Protein AF-A0A3L9DZH2-F1 (afdb_monomer)

Mean predicted aligned error: 5.94 Å

pLDDT: mean 89.89, std 9.55, range [47.84, 98.38]

Foldseek 3Di:
DLQQADFDQFDFQAFPLQPDPPSLVLLLLLLVLLQVQCVVVVPDQQLVCLVSSVVSSVVVVPDPPPDPCSSVSSCRSLVNCVQLVQADPRSDGDPLVVVSNVVVPDPDFDADPVRFTPQLVSLVVSLQVGKDARDPPAIDSLVCLVVVLCVLQVHDDLVLCLQQSRSRGHPVCSVVSSVLVVVLVVDPDNVVSSLVSLLCSQCVDPSNVVLLCCCQVVVPADLVCVLSLLNDPVDSPLCPLLSLVLVQLLCLLVVNDDDAPVNNVVSLVSHPPLLSVLSCCVQQNDDPDPVSSRVSNVVVSVVSNPDDSSRNRVVSSSSSNSSVSVSVSVVRSSRRVVSNCSSVD

Radius of gyration: 23.56 Å; Cα contacts (8 Å, |Δi|>4): 382; chains: 1; bounding box: 56×46×61 Å

Organism: NCBI:txid2282420

Structure (mmCIF, N/CA/C/O ba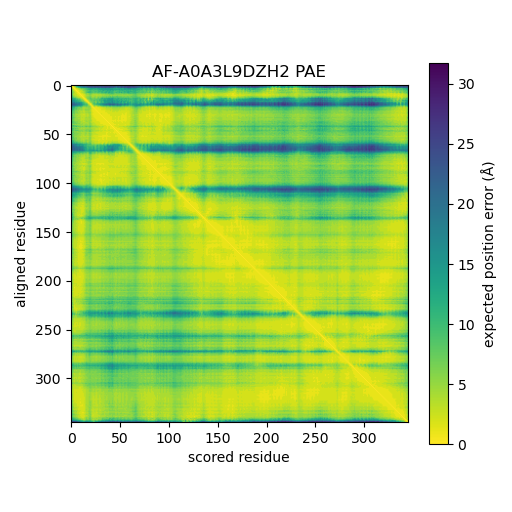ckbone):
data_AF-A0A3L9DZH2-F1
#
_entry.id   AF-A0A3L9DZH2-F1
#
loop_
_atom_site.group_PDB
_atom_site.id
_atom_site.type_symbol
_atom_site.label_atom_id
_atom_site.label_alt_id
_atom_site.label_comp_id
_atom_site.label_asym_id
_atom_site.label_entity_id
_atom_site.label_seq_id
_atom_site.pdbx_PDB_ins_code
_atom_site.Cartn_x
_atom_site.Cartn_y
_atom_site.Cartn_z
_atom_site.occupancy
_atom_site.B_iso_or_equiv
_atom_site.auth_seq_id
_atom_site.auth_comp_id
_atom_site.auth_asym_id
_atom_site.auth_atom_id
_atom_site.pdbx_PDB_model_num
ATOM 1 N N . MET A 1 1 ? -1.460 23.157 15.312 1.00 47.84 1 MET A N 1
ATOM 2 C CA . MET A 1 1 ? -1.222 22.302 14.137 1.00 47.84 1 MET A CA 1
ATOM 3 C C . MET A 1 1 ? -0.255 21.201 14.506 1.00 47.84 1 MET A C 1
ATOM 5 O O . MET A 1 1 ? 0.951 21.351 14.345 1.00 47.84 1 MET A O 1
ATOM 9 N N . SER A 1 2 ? -0.790 20.096 15.010 1.00 54.00 2 SER A N 1
ATOM 10 C CA . SER A 1 2 ? -0.044 18.844 15.089 1.00 54.00 2 SER A CA 1
ATOM 11 C C . SER A 1 2 ? 0.112 18.315 13.660 1.00 54.00 2 SER A C 1
ATOM 13 O O . SER A 1 2 ? -0.851 17.828 13.069 1.00 54.00 2 SER A O 1
ATOM 15 N N . ASN A 1 3 ? 1.277 18.530 13.043 1.00 66.81 3 ASN A N 1
ATOM 16 C CA . ASN A 1 3 ? 1.559 18.042 11.694 1.00 66.81 3 ASN A CA 1
ATOM 17 C C . ASN A 1 3 ? 2.375 16.752 11.795 1.00 66.81 3 ASN A C 1
ATOM 19 O O . ASN A 1 3 ? 3.589 16.786 11.989 1.00 66.81 3 ASN A O 1
ATOM 23 N N . TYR A 1 4 ? 1.694 15.613 11.707 1.00 81.50 4 TYR A N 1
ATOM 24 C CA . TYR A 1 4 ? 2.332 14.303 11.739 1.00 81.50 4 TYR A CA 1
ATOM 25 C C . TYR A 1 4 ? 2.827 13.952 10.335 1.00 81.50 4 TYR A C 1
ATOM 27 O O . TYR A 1 4 ? 2.037 13.689 9.425 1.00 81.50 4 TYR A O 1
ATOM 35 N N . ASN A 1 5 ? 4.146 13.940 10.149 1.00 82.75 5 ASN A N 1
ATOM 36 C CA . ASN A 1 5 ? 4.737 13.602 8.859 1.00 82.75 5 ASN A CA 1
ATOM 37 C C . ASN A 1 5 ? 4.568 12.108 8.556 1.00 82.75 5 ASN A C 1
ATOM 39 O O . ASN A 1 5 ? 4.801 11.245 9.410 1.00 82.75 5 ASN A O 1
ATOM 43 N N . TYR A 1 6 ? 4.184 11.797 7.317 1.00 83.88 6 TYR A N 1
ATOM 44 C CA . TYR A 1 6 ? 4.129 10.420 6.840 1.00 83.88 6 TYR A CA 1
ATOM 45 C C . TYR A 1 6 ? 5.537 9.820 6.788 1.00 83.88 6 TYR A C 1
ATOM 47 O O . TYR A 1 6 ? 6.454 10.414 6.223 1.00 83.88 6 TYR A O 1
ATOM 55 N N . ARG A 1 7 ? 5.687 8.619 7.350 1.00 84.56 7 ARG A N 1
ATOM 56 C CA . ARG A 1 7 ? 6.869 7.771 7.181 1.00 84.56 7 ARG A CA 1
ATOM 57 C C . ARG A 1 7 ? 6.444 6.548 6.378 1.00 84.56 7 ARG A C 1
ATOM 59 O O . ARG A 1 7 ? 5.435 5.926 6.709 1.00 84.56 7 ARG A O 1
ATOM 66 N N . SER A 1 8 ? 7.181 6.241 5.312 1.00 85.50 8 SER A N 1
ATOM 67 C CA . SER A 1 8 ? 6.908 5.040 4.523 1.00 85.50 8 SER A CA 1
ATOM 68 C C . SER A 1 8 ? 7.183 3.798 5.365 1.00 85.50 8 SER A C 1
ATOM 70 O O . SER A 1 8 ? 8.137 3.772 6.138 1.00 85.50 8 SER A O 1
ATOM 72 N N . PHE A 1 9 ? 6.344 2.782 5.215 1.00 90.38 9 PHE A N 1
ATOM 73 C CA . PHE A 1 9 ? 6.477 1.496 5.907 1.00 90.38 9 PHE A CA 1
ATOM 74 C C . PHE A 1 9 ? 6.087 0.308 5.017 1.00 90.38 9 PHE A C 1
ATOM 76 O O . PHE A 1 9 ? 5.962 -0.817 5.483 1.00 90.38 9 PHE A O 1
ATOM 83 N N . ILE A 1 10 ? 5.844 0.580 3.734 1.00 93.25 10 ILE A N 1
ATOM 84 C CA . ILE A 1 10 ? 5.448 -0.399 2.728 1.00 93.25 10 ILE A CA 1
ATOM 85 C C . ILE A 1 10 ? 6.282 -0.111 1.489 1.00 93.25 10 ILE A C 1
ATOM 87 O O . ILE A 1 10 ? 6.412 1.051 1.088 1.00 93.25 10 ILE A O 1
ATOM 91 N N . TRP A 1 11 ? 6.831 -1.145 0.866 1.00 93.62 11 TRP A N 1
ATOM 92 C CA . TRP A 1 11 ? 7.448 -1.021 -0.451 1.00 93.62 11 TRP A CA 1
ATOM 93 C C . TRP A 1 11 ? 6.460 -1.426 -1.554 1.00 93.62 11 TRP A C 1
ATOM 95 O O . TRP A 1 11 ? 5.567 -2.249 -1.362 1.00 93.62 11 TRP A O 1
ATOM 105 N N . SER A 1 12 ? 6.627 -0.839 -2.739 1.00 90.81 12 SER A N 1
ATOM 106 C CA . SER A 1 12 ? 5.872 -1.199 -3.942 1.00 90.81 12 SER A CA 1
ATOM 107 C C . SER A 1 12 ? 6.768 -1.077 -5.161 1.00 90.81 12 SER A C 1
ATOM 109 O O . SER A 1 12 ? 7.465 -0.080 -5.339 1.00 90.81 12 SER A O 1
ATOM 111 N N . LEU A 1 13 ? 6.713 -2.085 -6.016 1.00 86.19 13 LEU A N 1
ATOM 112 C CA . LEU A 1 13 ? 7.304 -2.132 -7.340 1.00 86.19 13 LEU A CA 1
ATOM 113 C C . LEU A 1 13 ? 6.252 -1.658 -8.348 1.00 86.19 13 LEU A C 1
ATOM 115 O O . LEU A 1 13 ? 5.119 -2.128 -8.314 1.00 86.19 13 LEU A O 1
ATOM 119 N N . GLY A 1 14 ? 6.607 -0.747 -9.252 1.00 76.44 14 GLY A N 1
ATOM 120 C CA . GLY A 1 14 ? 5.696 -0.274 -10.292 1.00 76.44 14 GLY A CA 1
ATOM 121 C C . GLY A 1 14 ? 4.871 0.955 -9.929 1.00 76.44 14 GLY A C 1
ATOM 122 O O . GLY A 1 14 ? 4.964 1.519 -8.837 1.00 76.44 14 GLY A O 1
ATOM 123 N N . THR A 1 15 ? 4.068 1.398 -10.898 1.00 70.50 15 THR A N 1
ATOM 124 C CA . THR A 1 15 ? 3.214 2.586 -10.783 1.00 70.50 15 THR A CA 1
ATOM 125 C C . THR A 1 15 ? 1.812 2.329 -11.325 1.00 70.50 15 THR A C 1
ATOM 127 O O . THR A 1 15 ? 1.589 1.489 -12.198 1.00 70.50 15 THR A O 1
ATOM 130 N N . THR A 1 16 ? 0.836 3.081 -10.811 1.00 62.97 16 THR A N 1
ATOM 131 C CA . THR A 1 16 ? -0.580 2.927 -11.176 1.00 62.97 16 THR A CA 1
ATOM 132 C C . THR A 1 16 ? -0.890 3.358 -12.612 1.00 62.97 16 THR A C 1
ATOM 134 O O . THR A 1 16 ? -1.830 2.847 -13.216 1.00 62.97 16 THR A O 1
ATOM 137 N N . THR A 1 17 ? -0.069 4.241 -13.180 1.00 59.28 17 THR A N 1
ATOM 138 C CA . THR A 1 17 ? -0.161 4.720 -14.567 1.00 59.28 17 THR A CA 1
ATOM 139 C C . THR A 1 17 ? 0.130 3.617 -15.596 1.00 59.28 17 THR A C 1
ATOM 141 O O . THR A 1 17 ? -0.372 3.653 -16.716 1.00 59.28 17 THR A O 1
ATOM 144 N N . PHE A 1 18 ? 0.878 2.580 -15.211 1.00 60.91 18 PHE A N 1
ATOM 145 C CA . PHE A 1 18 ? 1.249 1.461 -16.083 1.00 60.91 18 PHE A CA 1
ATOM 146 C C . PHE A 1 18 ? 0.445 0.180 -15.801 1.00 60.91 18 PHE A C 1
ATOM 148 O O . PHE A 1 18 ? 0.891 -0.934 -16.075 1.00 60.91 18 PHE A O 1
ATOM 155 N N . ARG A 1 19 ? -0.776 0.321 -15.268 1.00 56.03 19 ARG A N 1
ATOM 156 C CA . ARG A 1 19 ? -1.668 -0.798 -14.931 1.00 56.03 19 ARG A CA 1
ATOM 157 C C . ARG A 1 19 ? -2.354 -1.404 -16.171 1.00 56.03 19 ARG A C 1
ATOM 159 O O . ARG A 1 19 ? -3.550 -1.211 -16.339 1.00 56.03 19 ARG A O 1
ATOM 166 N N . GLN A 1 20 ? -1.675 -2.188 -17.015 1.00 53.38 20 GLN A N 1
ATOM 167 C CA . GLN A 1 20 ? -2.355 -3.036 -18.025 1.00 53.38 20 GLN A CA 1
ATOM 168 C C . GLN A 1 20 ? -1.635 -4.377 -18.257 1.00 53.38 20 GLN A C 1
ATOM 170 O O . GLN A 1 20 ? -0.473 -4.526 -17.882 1.00 53.38 20 GLN A O 1
ATOM 175 N N . SER A 1 21 ? -2.332 -5.335 -18.882 1.00 55.41 21 SER A N 1
ATOM 176 C CA . SER A 1 21 ? -1.724 -6.503 -19.535 1.00 55.41 21 SER A CA 1
ATOM 177 C C . SER A 1 21 ? -0.642 -6.039 -20.522 1.00 55.41 21 SER A C 1
ATOM 179 O O . SER A 1 21 ? -0.797 -4.968 -21.097 1.00 55.41 21 SER A O 1
ATOM 181 N N . THR A 1 22 ? 0.428 -6.825 -20.701 1.00 70.75 22 THR A N 1
ATOM 182 C CA . THR A 1 22 ? 1.625 -6.532 -21.534 1.00 70.75 22 THR A CA 1
ATOM 183 C C . THR A 1 22 ? 2.652 -5.550 -20.942 1.00 70.75 22 THR A C 1
ATOM 185 O O . THR A 1 22 ? 3.204 -4.710 -21.651 1.00 70.75 22 THR A O 1
ATOM 188 N N . LEU A 1 23 ? 2.953 -5.659 -19.643 1.00 79.88 23 LEU A N 1
ATOM 189 C CA . LEU A 1 23 ? 3.964 -4.821 -18.984 1.00 79.88 23 LEU A CA 1
ATOM 190 C C . LEU A 1 23 ? 5.355 -4.834 -19.677 1.00 79.88 23 LEU A C 1
ATOM 192 O O . LEU A 1 23 ? 5.866 -3.741 -19.922 1.00 79.88 23 LEU A O 1
ATOM 196 N N . PRO A 1 24 ? 5.938 -5.985 -20.079 1.00 81.00 24 PRO A N 1
ATOM 197 C CA . PRO A 1 24 ? 7.230 -6.007 -20.780 1.00 81.00 24 PRO A CA 1
ATOM 198 C C . PRO A 1 24 ? 7.249 -5.167 -22.066 1.00 81.00 24 PRO A C 1
ATOM 200 O O . PRO A 1 24 ? 8.115 -4.311 -22.229 1.00 81.00 24 PRO A O 1
ATOM 203 N N . LEU A 1 25 ? 6.231 -5.325 -22.923 1.00 83.06 25 LEU A N 1
ATOM 204 C CA . LEU A 1 25 ? 6.070 -4.541 -24.155 1.00 83.06 25 LEU A CA 1
ATOM 205 C C . LEU A 1 25 ? 6.054 -3.037 -23.866 1.00 83.06 25 LEU A C 1
ATOM 207 O O . LEU A 1 25 ? 6.653 -2.234 -24.574 1.00 83.06 25 LEU A O 1
ATOM 211 N N . LYS A 1 26 ? 5.377 -2.629 -22.796 1.00 83.06 26 LYS A N 1
ATOM 212 C CA . LYS A 1 26 ? 5.292 -1.214 -22.458 1.00 83.06 26 LYS A CA 1
ATOM 213 C C . LYS A 1 26 ? 6.595 -0.658 -21.891 1.00 83.06 26 LYS A C 1
ATOM 215 O O . LYS A 1 26 ? 6.891 0.510 -22.125 1.00 83.06 26 LYS A O 1
ATOM 220 N N . LEU A 1 27 ? 7.361 -1.454 -21.142 1.00 87.81 27 LEU A N 1
ATOM 221 C CA . LEU A 1 27 ? 8.693 -1.049 -20.684 1.00 87.81 27 LEU A CA 1
ATOM 222 C C . LEU A 1 27 ? 9.621 -0.839 -21.880 1.00 87.81 27 LEU A C 1
ATOM 224 O O . LEU A 1 27 ? 10.332 0.160 -21.924 1.00 87.81 27 LEU A O 1
ATOM 228 N N . GLU A 1 28 ? 9.545 -1.720 -22.876 1.00 89.31 28 GLU A N 1
ATOM 229 C CA . GLU A 1 28 ? 10.277 -1.571 -24.131 1.00 89.31 28 GLU A CA 1
ATOM 230 C C . GLU A 1 28 ? 9.894 -0.283 -24.872 1.00 89.31 28 GLU A C 1
ATOM 232 O O . GLU A 1 28 ? 10.767 0.518 -25.203 1.00 89.31 28 GLU A O 1
ATOM 237 N N . ILE A 1 29 ? 8.597 -0.044 -25.089 1.00 89.62 29 ILE A N 1
ATOM 238 C CA . ILE A 1 29 ? 8.103 1.185 -25.730 1.00 89.62 29 ILE A CA 1
ATOM 239 C C . ILE A 1 29 ? 8.533 2.420 -24.931 1.00 89.62 29 ILE A C 1
ATOM 241 O O . ILE A 1 29 ? 8.958 3.417 -25.509 1.00 89.62 29 ILE A O 1
ATOM 245 N N . GLY A 1 30 ? 8.492 2.341 -23.599 1.00 91.62 30 GLY A N 1
ATOM 246 C CA . GLY A 1 30 ? 9.005 3.374 -22.705 1.00 91.62 30 GLY A CA 1
ATOM 247 C C . GLY A 1 30 ? 10.489 3.666 -22.926 1.00 91.62 30 GLY A C 1
ATOM 248 O O . GLY A 1 30 ? 10.872 4.831 -23.028 1.00 91.62 30 GLY A O 1
ATOM 249 N N . CYS A 1 31 ? 11.317 2.627 -23.054 1.00 94.38 31 CYS A N 1
ATOM 250 C CA . CYS A 1 31 ? 12.735 2.771 -23.371 1.00 94.38 31 CYS A CA 1
ATOM 251 C C . CYS A 1 31 ? 12.955 3.378 -24.764 1.00 94.38 31 CYS A C 1
ATOM 253 O O . CYS A 1 31 ? 13.769 4.290 -24.894 1.00 94.38 31 CYS A O 1
ATOM 255 N N . ARG A 1 32 ? 12.210 2.934 -25.785 1.00 94.50 32 ARG A N 1
ATOM 256 C CA . ARG A 1 32 ? 12.285 3.487 -27.151 1.00 94.50 32 ARG A CA 1
ATOM 257 C C . ARG A 1 32 ? 11.903 4.968 -27.182 1.00 94.50 32 ARG A C 1
ATOM 259 O O . ARG A 1 32 ? 12.654 5.778 -27.713 1.00 94.50 32 ARG A O 1
ATOM 266 N N . ALA A 1 33 ? 10.796 5.341 -26.543 1.00 94.25 33 ALA A N 1
ATOM 267 C CA . ALA A 1 33 ? 10.373 6.736 -26.442 1.00 94.25 33 ALA A CA 1
ATOM 268 C C . ALA A 1 33 ? 11.415 7.597 -25.706 1.00 94.25 33 ALA A C 1
ATOM 270 O O . ALA A 1 33 ? 11.747 8.687 -26.168 1.00 94.25 33 ALA A O 1
ATOM 271 N N . LEU A 1 34 ? 11.989 7.103 -24.599 1.00 95.31 34 LEU A N 1
ATOM 272 C CA . LEU A 1 34 ? 13.085 7.794 -23.907 1.00 95.31 34 LEU A CA 1
ATOM 273 C C . LEU A 1 34 ? 14.301 8.004 -24.814 1.00 95.31 34 LEU A C 1
ATOM 275 O O . LEU A 1 34 ? 14.858 9.102 -24.840 1.00 95.31 34 LEU A O 1
ATOM 279 N N . GLN A 1 35 ? 14.699 6.971 -25.559 1.00 96.25 35 GLN A N 1
ATOM 280 C CA . GLN A 1 35 ? 15.818 7.041 -26.493 1.00 96.25 35 GLN A CA 1
ATOM 281 C C . GLN A 1 35 ? 15.580 8.107 -27.567 1.00 96.25 35 GLN A C 1
ATOM 283 O O . GLN A 1 35 ? 16.438 8.969 -27.751 1.00 96.25 35 GLN A O 1
ATOM 288 N N . ASN A 1 36 ? 14.409 8.100 -28.213 1.00 95.88 36 ASN A N 1
ATOM 289 C CA . ASN A 1 36 ? 14.044 9.070 -29.250 1.00 95.88 36 ASN A CA 1
ATOM 290 C C . ASN A 1 36 ? 14.090 10.509 -28.721 1.00 95.88 36 ASN A C 1
ATOM 292 O O . ASN A 1 36 ? 14.727 11.383 -29.315 1.00 95.88 36 ASN A O 1
ATOM 296 N N . VAL A 1 37 ? 13.467 10.755 -27.560 1.00 96.25 37 VAL A N 1
ATOM 297 C CA . VAL A 1 37 ? 13.470 12.082 -26.930 1.00 96.25 37 VAL A CA 1
ATOM 298 C C . VAL A 1 37 ? 14.893 12.528 -26.610 1.00 96.25 37 VAL A C 1
ATOM 300 O O . VAL A 1 37 ? 15.245 13.672 -26.888 1.00 96.25 37 VAL A O 1
ATOM 303 N N . ARG A 1 38 ? 15.734 11.647 -26.054 1.00 95.88 38 ARG A N 1
ATOM 304 C CA . ARG A 1 38 ? 17.118 11.993 -25.697 1.00 95.88 38 ARG A CA 1
ATOM 305 C C . ARG A 1 38 ? 18.031 12.177 -26.904 1.00 95.88 38 ARG A C 1
ATOM 307 O O . ARG A 1 38 ? 18.931 13.004 -26.830 1.00 95.88 38 ARG A O 1
ATOM 314 N N . GLN A 1 39 ? 17.783 11.498 -28.019 1.00 96.12 39 GLN A N 1
ATOM 315 C CA . GLN A 1 39 ? 18.490 11.768 -29.274 1.00 96.12 39 GLN A CA 1
ATOM 316 C C . GLN A 1 39 ? 18.145 13.155 -29.832 1.00 96.12 39 GLN A C 1
ATOM 318 O O . GLN A 1 39 ? 19.031 13.862 -30.307 1.00 96.12 39 GLN A O 1
ATOM 323 N N . LYS A 1 40 ? 16.876 13.570 -29.734 1.00 97.00 40 LYS A N 1
ATOM 324 C CA . LYS A 1 40 ? 16.410 14.887 -30.194 1.00 97.00 40 LYS A CA 1
ATOM 325 C C . LYS A 1 40 ? 16.798 16.027 -29.242 1.00 97.00 40 LYS A C 1
ATOM 327 O O . LYS A 1 40 ? 17.094 17.129 -29.695 1.00 97.00 40 LYS A O 1
ATOM 332 N N . TYR A 1 41 ? 16.818 15.756 -27.937 1.00 96.50 41 TYR A N 1
ATOM 333 C CA . TYR A 1 41 ? 17.082 16.721 -26.865 1.00 96.50 41 TYR A CA 1
ATOM 334 C C . TYR A 1 41 ? 18.164 16.201 -25.894 1.00 96.50 41 TYR A C 1
ATOM 336 O O . TYR A 1 41 ? 17.873 15.846 -24.741 1.00 96.50 41 TYR A O 1
ATOM 344 N N . PRO A 1 42 ? 19.434 16.139 -26.334 1.00 94.69 42 PRO A N 1
ATOM 345 C CA . PRO A 1 42 ? 20.498 15.453 -25.601 1.00 94.69 42 PRO A CA 1
ATOM 346 C C . PRO A 1 42 ? 20.917 16.143 -24.305 1.00 94.69 42 PRO A C 1
ATOM 348 O O . PRO A 1 42 ? 21.394 15.459 -23.408 1.00 94.69 42 PRO A O 1
ATOM 351 N N . THR A 1 43 ? 20.742 17.460 -24.172 1.00 94.88 43 THR A N 1
ATOM 352 C CA . THR A 1 43 ? 21.224 18.248 -23.017 1.00 94.88 43 THR A CA 1
ATOM 353 C C . THR A 1 43 ? 20.111 18.912 -22.209 1.00 94.88 43 THR A C 1
ATOM 355 O O . THR A 1 43 ? 20.382 19.528 -21.181 1.00 94.88 43 THR A O 1
ATOM 358 N N . GLU A 1 44 ? 18.862 18.815 -22.666 1.00 95.38 44 GLU A N 1
ATOM 359 C CA . GLU A 1 44 ? 17.720 19.452 -22.007 1.00 95.38 44 GLU A CA 1
ATOM 360 C C . GLU A 1 44 ? 17.384 18.773 -20.674 1.00 95.38 44 GLU A C 1
ATOM 362 O O . GLU A 1 44 ? 17.551 17.560 -20.500 1.00 95.38 44 GLU A O 1
ATOM 367 N N . LYS A 1 45 ? 16.881 19.554 -19.716 1.00 94.44 45 LYS A N 1
ATOM 368 C CA . LYS A 1 45 ? 16.459 19.018 -18.415 1.00 94.44 45 LYS A CA 1
ATOM 369 C C . LYS A 1 45 ? 15.222 18.144 -18.592 1.00 94.44 45 LYS A C 1
ATOM 371 O O . LYS A 1 45 ? 14.267 18.552 -19.239 1.00 94.44 45 LYS A O 1
ATOM 376 N N . TRP A 1 46 ? 15.188 16.965 -17.968 1.00 93.25 46 TRP A N 1
ATOM 377 C CA . TRP A 1 46 ? 14.097 16.009 -18.206 1.00 93.25 46 TRP A CA 1
ATOM 378 C C . TRP A 1 46 ? 12.695 16.581 -17.928 1.00 93.25 46 TRP A C 1
ATOM 380 O O . TRP A 1 46 ? 11.736 16.285 -18.639 1.00 93.25 46 TRP A O 1
ATOM 390 N N . ASN A 1 47 ? 12.573 17.445 -16.919 1.00 90.69 47 ASN A N 1
ATOM 391 C CA . ASN A 1 47 ? 11.298 18.040 -16.530 1.00 90.69 47 ASN A CA 1
ATOM 392 C C . ASN A 1 47 ? 10.679 18.982 -17.576 1.00 90.69 47 ASN A C 1
ATOM 394 O O . ASN A 1 47 ? 9.503 19.310 -17.441 1.00 90.69 47 ASN A O 1
ATOM 398 N N . THR A 1 48 ? 11.427 19.405 -18.599 1.00 93.00 48 THR A N 1
ATOM 399 C CA . THR A 1 48 ? 10.899 20.186 -19.728 1.00 93.00 48 THR A CA 1
ATOM 400 C C . THR A 1 48 ? 10.429 19.300 -20.886 1.00 93.00 48 THR A C 1
ATOM 402 O O . THR A 1 48 ? 9.748 19.786 -21.785 1.00 93.00 48 THR A O 1
ATOM 405 N N . LEU A 1 49 ? 10.742 17.998 -20.856 1.00 93.81 49 LEU A N 1
ATOM 406 C CA . LEU A 1 49 ? 10.533 17.060 -21.965 1.00 93.81 49 LEU A CA 1
ATOM 407 C C . LEU A 1 49 ? 9.334 16.118 -21.772 1.00 93.81 49 LEU A C 1
ATOM 409 O O . LEU A 1 49 ? 9.105 15.241 -22.603 1.00 93.81 49 LEU A O 1
ATOM 413 N N . TYR A 1 50 ? 8.544 16.281 -20.705 1.00 91.06 50 TYR A N 1
ATOM 414 C CA . TYR A 1 50 ? 7.399 15.405 -20.416 1.00 91.06 50 TYR A CA 1
ATOM 415 C C . TYR A 1 50 ? 6.388 15.328 -21.565 1.00 91.06 50 TYR A C 1
ATOM 417 O O . TYR A 1 50 ? 5.894 14.246 -21.882 1.00 91.06 50 TYR A O 1
ATOM 425 N N . SER A 1 51 ? 6.098 16.461 -22.204 1.00 89.44 51 SER A N 1
ATOM 426 C CA . SER A 1 51 ? 5.167 16.530 -23.330 1.00 89.44 51 SER A CA 1
ATOM 427 C C . SER A 1 51 ? 5.714 15.820 -24.570 1.00 89.44 51 SER A C 1
ATOM 429 O O . SER A 1 51 ? 4.981 15.070 -25.208 1.00 89.44 51 SER A O 1
ATOM 431 N N . GLU A 1 52 ? 6.998 15.999 -24.884 1.00 92.12 52 GLU A N 1
ATOM 432 C CA . GLU A 1 52 ? 7.664 15.321 -26.003 1.00 92.12 52 GLU A CA 1
ATOM 433 C C . GLU A 1 52 ? 7.725 13.806 -25.777 1.00 92.12 52 GLU A C 1
ATOM 435 O O . GLU A 1 52 ? 7.417 13.038 -26.681 1.00 92.12 52 GLU A O 1
ATOM 440 N N . PHE A 1 53 ? 8.000 13.366 -24.549 1.00 92.19 53 PHE A N 1
ATOM 441 C CA . PHE A 1 53 ? 7.952 11.952 -24.184 1.00 92.19 53 PHE A CA 1
ATOM 442 C C . PHE A 1 53 ? 6.576 11.322 -24.385 1.00 92.19 53 PHE A C 1
ATOM 444 O O . PHE A 1 53 ? 6.476 10.230 -24.938 1.00 92.19 53 PHE A O 1
ATOM 451 N N . LEU A 1 54 ? 5.507 12.002 -23.969 1.00 88.69 54 LEU A N 1
ATOM 452 C CA . LEU A 1 54 ? 4.154 11.491 -24.184 1.00 88.69 54 LEU A CA 1
ATOM 453 C C . LEU A 1 54 ? 3.757 11.486 -25.660 1.00 88.69 54 LEU A C 1
ATOM 455 O O . LEU A 1 54 ? 3.060 10.568 -26.083 1.00 88.69 54 LEU A O 1
ATOM 459 N N . LYS A 1 55 ? 4.204 12.469 -26.452 1.00 89.38 55 LYS A N 1
ATOM 460 C CA . LYS A 1 55 ? 4.001 12.457 -27.910 1.00 89.38 55 LYS A CA 1
ATOM 461 C C . LYS A 1 55 ? 4.677 11.247 -28.549 1.00 89.38 55 LYS A C 1
ATOM 463 O O . LYS A 1 55 ? 4.031 10.547 -29.321 1.00 89.38 55 LYS A O 1
ATOM 468 N N . GLU A 1 56 ? 5.930 10.977 -28.187 1.00 91.50 56 GLU A N 1
ATOM 469 C CA . GLU A 1 56 ? 6.650 9.789 -28.654 1.00 91.50 56 GLU A CA 1
ATOM 470 C C . GLU A 1 56 ? 5.932 8.506 -28.225 1.00 91.50 56 GLU A C 1
ATOM 472 O O . GLU A 1 56 ? 5.675 7.652 -29.064 1.00 91.50 56 GLU A O 1
ATOM 477 N N . LEU A 1 57 ? 5.513 8.384 -26.960 1.00 88.00 57 LEU A N 1
ATOM 478 C CA . LEU A 1 57 ? 4.742 7.223 -26.495 1.00 88.00 57 LEU A CA 1
ATOM 479 C C . LEU A 1 57 ? 3.440 7.012 -27.278 1.00 88.00 57 LEU A C 1
ATOM 481 O O . LEU A 1 57 ? 3.130 5.881 -27.648 1.00 88.00 57 LEU A O 1
ATOM 485 N N . ASN A 1 58 ? 2.692 8.087 -27.531 1.00 86.12 58 ASN A N 1
ATOM 486 C CA . ASN A 1 58 ? 1.437 8.029 -28.277 1.00 86.12 58 ASN A CA 1
ATOM 487 C C . ASN A 1 58 ? 1.657 7.656 -29.751 1.00 86.12 58 ASN A C 1
ATOM 489 O O . ASN A 1 58 ? 0.760 7.084 -30.354 1.00 86.12 58 ASN A O 1
ATOM 493 N N . SER A 1 59 ? 2.840 7.920 -30.320 1.00 87.00 59 SER A N 1
ATOM 494 C CA . SER A 1 59 ? 3.154 7.552 -31.710 1.00 87.00 59 SER A CA 1
ATOM 495 C C . SER A 1 59 ? 3.220 6.039 -31.953 1.00 87.00 59 SER A C 1
ATOM 497 O O . SER A 1 59 ? 3.127 5.598 -33.094 1.00 87.00 59 SER A O 1
ATOM 499 N N . PHE A 1 60 ? 3.367 5.235 -30.893 1.00 82.38 60 PHE A N 1
ATOM 500 C CA . PHE A 1 60 ? 3.413 3.777 -30.998 1.00 82.38 60 PHE A CA 1
ATOM 501 C C . PHE A 1 60 ? 2.023 3.119 -31.036 1.00 82.38 60 PHE A C 1
ATOM 503 O O . PHE A 1 60 ? 1.967 1.896 -31.107 1.00 82.38 60 PHE A O 1
ATOM 510 N N . ASP A 1 61 ? 0.919 3.874 -30.924 1.00 70.44 61 ASP A N 1
ATOM 511 C CA . ASP A 1 61 ? -0.489 3.409 -30.946 1.00 70.44 61 ASP A CA 1
ATOM 512 C C . ASP A 1 61 ? -0.870 2.292 -29.941 1.00 70.44 61 ASP A C 1
ATOM 514 O O . ASP A 1 61 ? -2.000 1.804 -29.911 1.00 70.44 61 ASP A O 1
ATOM 518 N N . ILE A 1 62 ? 0.051 1.888 -29.064 1.00 64.00 62 ILE A N 1
ATOM 519 C CA . ILE A 1 62 ? -0.140 0.827 -28.058 1.00 64.00 62 ILE A CA 1
ATOM 520 C C . ILE A 1 62 ? -0.550 1.421 -26.705 1.00 64.00 62 ILE A C 1
ATOM 522 O O . ILE A 1 62 ? -1.209 0.778 -25.886 1.00 64.00 62 ILE A O 1
ATOM 526 N N . ILE A 1 63 ? -0.164 2.672 -26.455 1.00 64.44 63 ILE A N 1
ATOM 527 C CA . ILE A 1 63 ? -0.452 3.399 -25.224 1.00 64.44 63 ILE A CA 1
ATOM 528 C C . ILE A 1 63 ? -1.322 4.595 -25.613 1.00 64.44 63 ILE A C 1
ATOM 530 O O . ILE A 1 63 ? -0.817 5.677 -25.871 1.00 64.44 63 ILE A O 1
ATOM 534 N N . ASN A 1 64 ? -2.644 4.401 -25.665 1.00 58.72 64 ASN A N 1
ATOM 535 C CA . ASN A 1 64 ? -3.589 5.499 -25.894 1.00 58.72 64 ASN A CA 1
ATOM 536 C C . ASN A 1 64 ? -3.676 6.384 -24.646 1.00 58.72 64 ASN A C 1
ATOM 538 O O . ASN A 1 64 ? -4.526 6.180 -23.773 1.00 58.72 64 ASN A O 1
ATOM 542 N N . TYR A 1 65 ? -2.772 7.357 -24.539 1.00 61.78 65 TYR A N 1
ATOM 543 C CA . TYR A 1 65 ? -2.723 8.263 -23.404 1.00 61.78 65 TYR A CA 1
ATOM 544 C C . TYR A 1 65 ? -3.603 9.501 -23.651 1.00 61.78 65 TYR A C 1
ATOM 546 O O . TYR A 1 65 ? -3.149 10.519 -24.164 1.00 61.78 65 TYR A O 1
ATOM 554 N N . ALA A 1 66 ? -4.879 9.419 -23.255 1.00 54.16 66 ALA A N 1
ATOM 555 C CA . ALA A 1 66 ? -5.854 10.524 -23.294 1.00 54.16 66 ALA A CA 1
ATOM 556 C C . ALA A 1 66 ? -5.970 11.281 -21.947 1.00 54.16 66 ALA A C 1
ATOM 558 O O . ALA A 1 66 ? -7.015 11.841 -21.615 1.00 54.16 66 ALA A O 1
ATOM 559 N N . GLY A 1 67 ? -4.923 11.221 -21.116 1.00 58.38 67 GLY A N 1
ATOM 560 C CA . GLY A 1 67 ? -4.942 11.727 -19.741 1.00 58.38 67 GLY A CA 1
ATOM 561 C C . GLY A 1 67 ? -5.022 13.254 -19.640 1.00 58.38 67 GLY A C 1
ATOM 562 O O . GLY A 1 67 ? -4.443 13.979 -20.442 1.00 58.38 67 GLY A O 1
ATOM 563 N N . SER A 1 68 ? -5.697 13.749 -18.599 1.00 60.62 68 SER A N 1
ATOM 564 C CA . SER A 1 68 ? -5.842 15.183 -18.306 1.00 60.62 68 SER A CA 1
ATOM 565 C C . SER A 1 68 ? -4.633 15.814 -17.595 1.00 60.62 68 SER A C 1
ATOM 567 O O . SER A 1 68 ? -4.616 17.027 -17.400 1.00 60.62 68 SER A O 1
ATOM 569 N N . LEU A 1 69 ? -3.632 15.017 -17.188 1.00 75.31 69 LEU A N 1
ATOM 570 C CA . LEU A 1 69 ? -2.464 15.456 -16.406 1.00 75.31 69 LEU A CA 1
ATOM 571 C C . LEU A 1 69 ? -1.136 14.911 -16.980 1.00 75.31 69 LEU A C 1
ATOM 573 O O . LEU A 1 69 ? -0.449 14.135 -16.307 1.00 75.31 69 LEU A O 1
ATOM 577 N N . PRO A 1 70 ? -0.730 15.346 -18.187 1.00 76.38 70 PRO A N 1
ATOM 578 C CA . PRO A 1 70 ? 0.424 14.798 -18.907 1.00 76.38 70 PRO A CA 1
ATOM 579 C C . PRO A 1 70 ? 1.717 14.763 -18.072 1.00 76.38 70 PRO A C 1
ATOM 581 O O . PRO A 1 70 ? 2.378 13.731 -17.983 1.00 76.38 70 PRO A O 1
ATOM 584 N N . ASP A 1 71 ? 2.044 15.834 -17.347 1.00 82.56 71 ASP A N 1
ATOM 585 C CA . ASP A 1 71 ? 3.279 15.898 -16.548 1.00 82.56 71 ASP A CA 1
ATOM 586 C C . ASP A 1 71 ? 3.314 14.905 -15.381 1.00 82.56 71 ASP A C 1
ATOM 588 O O . ASP A 1 71 ? 4.376 14.457 -14.938 1.00 82.56 71 ASP A O 1
ATOM 592 N N . LYS A 1 72 ? 2.150 14.588 -14.807 1.00 83.06 72 LYS A N 1
ATOM 593 C CA . LYS A 1 72 ? 2.046 13.593 -13.735 1.00 83.06 72 LYS A CA 1
ATOM 594 C C . LYS A 1 72 ? 2.312 12.201 -14.296 1.00 83.06 72 LYS A C 1
ATOM 596 O O . LYS A 1 72 ? 3.023 11.413 -13.676 1.00 83.06 72 LYS A O 1
ATOM 601 N N . ASP A 1 73 ? 1.757 11.932 -15.463 1.00 82.75 73 ASP A N 1
ATOM 602 C CA . ASP A 1 73 ? 1.789 10.623 -16.085 1.00 82.75 73 ASP A CA 1
ATOM 603 C C . ASP A 1 73 ? 3.156 10.310 -16.696 1.00 82.75 73 ASP A C 1
ATOM 605 O O . ASP A 1 73 ? 3.720 9.252 -16.417 1.00 82.75 73 ASP A O 1
ATOM 609 N N . ALA A 1 74 ? 3.765 11.269 -17.399 1.00 86.62 74 ALA A N 1
ATOM 610 C CA . ALA A 1 74 ? 5.143 11.163 -17.874 1.00 86.62 74 ALA A CA 1
ATOM 611 C C . ALA A 1 74 ? 6.119 10.872 -16.720 1.00 86.62 74 ALA A C 1
ATOM 613 O O . ALA A 1 74 ? 6.971 9.982 -16.818 1.00 86.62 74 ALA A O 1
ATOM 614 N N . ARG A 1 75 ? 5.967 11.567 -15.582 1.00 87.25 75 ARG A N 1
ATOM 615 C CA . ARG A 1 75 ? 6.752 11.274 -14.374 1.00 87.25 75 ARG A CA 1
ATOM 616 C C . ARG A 1 75 ? 6.502 9.867 -13.862 1.00 87.25 75 ARG A C 1
ATOM 618 O O . ARG A 1 75 ? 7.463 9.151 -13.631 1.00 87.25 75 ARG A O 1
ATOM 625 N N . ALA A 1 76 ? 5.247 9.452 -13.710 1.00 85.19 76 ALA A N 1
ATOM 626 C CA . ALA A 1 76 ? 4.927 8.125 -13.190 1.00 85.19 76 ALA A CA 1
ATOM 627 C C . ALA A 1 76 ? 5.512 6.995 -14.058 1.00 85.19 76 ALA A C 1
ATOM 629 O O . ALA A 1 76 ? 6.027 6.015 -13.520 1.00 85.19 76 ALA A O 1
ATOM 630 N N . ILE A 1 77 ? 5.479 7.135 -15.386 1.00 86.62 77 ILE A N 1
ATOM 631 C CA . ILE A 1 77 ? 6.062 6.155 -16.314 1.00 86.62 77 ILE A CA 1
ATOM 632 C C . ILE A 1 77 ? 7.584 6.152 -16.193 1.00 86.62 77 ILE A C 1
ATOM 634 O O . ILE A 1 77 ? 8.200 5.117 -15.956 1.00 86.62 77 ILE A O 1
ATOM 638 N N . THR A 1 78 ? 8.210 7.318 -16.321 1.00 89.75 78 THR A N 1
ATOM 639 C CA . THR A 1 78 ? 9.674 7.391 -16.364 1.00 89.75 78 THR A CA 1
ATOM 640 C C . THR A 1 78 ? 10.329 7.112 -15.014 1.00 89.75 78 THR A C 1
ATOM 642 O O . THR A 1 78 ? 11.409 6.534 -14.972 1.00 89.75 78 THR A O 1
ATOM 645 N N . SER A 1 79 ? 9.662 7.431 -13.902 1.00 89.81 79 SER A N 1
ATOM 646 C CA . SER A 1 79 ? 10.071 6.988 -12.565 1.00 89.81 79 SER A CA 1
ATOM 647 C C . SER A 1 79 ? 10.016 5.473 -12.413 1.00 89.81 79 SER A C 1
ATOM 649 O O . SER A 1 79 ? 10.836 4.924 -11.689 1.00 89.81 79 SER A O 1
ATOM 651 N N . PHE A 1 80 ? 9.103 4.778 -13.095 1.00 89.06 80 PHE A N 1
ATOM 652 C CA . PHE A 1 80 ? 9.090 3.318 -13.078 1.00 89.06 80 PHE A CA 1
ATOM 653 C C . PHE A 1 80 ? 10.261 2.722 -13.878 1.00 89.06 80 PHE A C 1
ATOM 655 O O . PHE A 1 80 ? 10.920 1.795 -13.408 1.00 89.06 80 PHE A O 1
ATOM 662 N N . LEU A 1 81 ? 10.577 3.291 -15.046 1.00 92.31 81 LEU A N 1
ATOM 663 C CA . LEU A 1 81 ? 11.753 2.890 -15.832 1.00 92.31 81 LEU A CA 1
ATOM 664 C C . LEU A 1 81 ? 13.051 3.078 -15.029 1.00 92.31 81 LEU A C 1
ATOM 666 O O . LEU A 1 81 ? 13.886 2.175 -14.980 1.00 92.31 81 LEU A O 1
ATOM 670 N N . GLU A 1 82 ? 13.182 4.208 -14.331 1.00 92.81 82 GLU A N 1
ATOM 671 C CA . GLU A 1 82 ? 14.283 4.462 -13.395 1.00 92.81 82 GLU A CA 1
ATOM 672 C C . GLU A 1 82 ? 14.270 3.467 -12.226 1.00 92.81 82 GLU A C 1
ATOM 674 O O . GLU A 1 82 ? 15.306 2.913 -11.862 1.00 92.81 82 GLU A O 1
ATOM 679 N N . GLN A 1 83 ? 13.096 3.188 -11.648 1.00 89.44 83 GLN A N 1
ATOM 680 C CA . GLN A 1 83 ? 12.943 2.256 -10.530 1.00 89.44 83 GLN A CA 1
ATOM 681 C C . GLN A 1 83 ? 13.456 0.852 -10.879 1.00 89.44 83 GLN A C 1
ATOM 683 O O . GLN A 1 83 ? 14.018 0.208 -9.992 1.00 89.44 83 GLN A O 1
ATOM 688 N N . LEU A 1 84 ? 13.296 0.408 -12.129 1.00 90.38 84 LEU A N 1
ATOM 689 C CA . LEU A 1 84 ? 13.811 -0.862 -12.656 1.00 90.38 84 LEU A CA 1
ATOM 690 C C . LEU A 1 84 ? 15.256 -0.783 -13.182 1.00 90.38 84 LEU A C 1
ATOM 692 O O . LEU A 1 84 ? 15.772 -1.776 -13.686 1.00 90.38 84 LEU A O 1
ATOM 696 N N . GLY A 1 85 ? 15.909 0.379 -13.093 1.00 92.81 85 GLY A N 1
ATOM 697 C CA . GLY A 1 85 ? 17.285 0.575 -13.554 1.00 92.81 85 GLY A CA 1
ATOM 698 C C . GLY A 1 85 ? 17.443 0.657 -15.075 1.00 92.81 85 GLY A C 1
ATOM 699 O O . GLY A 1 85 ? 18.564 0.555 -15.573 1.00 92.81 85 GLY A O 1
ATOM 700 N N . LEU A 1 86 ? 16.354 0.851 -15.825 1.00 94.50 86 LEU A N 1
ATOM 701 C CA . LEU A 1 86 ? 16.377 0.953 -17.292 1.00 94.50 86 LEU A CA 1
ATOM 702 C C . LEU A 1 86 ? 16.870 2.325 -17.772 1.00 94.50 86 LEU A C 1
ATOM 704 O O . LEU A 1 86 ? 17.384 2.456 -18.880 1.00 94.50 86 LEU A O 1
ATOM 708 N N . CYS A 1 87 ? 16.736 3.348 -16.931 1.00 95.62 87 CYS A N 1
ATOM 709 C CA . CYS A 1 87 ? 17.281 4.679 -17.160 1.00 95.62 87 CYS A CA 1
ATOM 710 C C . CYS A 1 87 ? 17.827 5.284 -15.859 1.00 95.62 87 CYS A C 1
ATOM 712 O O . CYS A 1 87 ? 17.509 4.815 -14.767 1.00 95.62 87 CYS A O 1
ATOM 714 N N . ASN A 1 88 ? 18.635 6.337 -15.969 1.00 94.94 88 ASN A N 1
ATOM 715 C CA . ASN A 1 88 ? 19.150 7.083 -14.816 1.00 94.94 88 ASN A CA 1
ATOM 716 C C . ASN A 1 88 ? 18.183 8.196 -14.346 1.00 94.94 88 ASN A C 1
ATOM 718 O O . ASN A 1 88 ? 17.078 8.356 -14.878 1.00 94.94 88 ASN A O 1
ATOM 722 N N . SER A 1 89 ? 18.603 8.991 -13.356 1.00 92.12 89 SER A N 1
ATOM 723 C CA . SER A 1 89 ? 17.817 10.107 -12.801 1.00 92.12 89 SER A CA 1
ATOM 724 C C . SER A 1 89 ? 17.478 11.180 -13.834 1.00 92.12 89 SER A C 1
ATOM 726 O O . SER A 1 89 ? 16.388 11.742 -13.812 1.00 92.12 89 SER A O 1
ATOM 728 N N . GLU A 1 90 ? 18.356 11.386 -14.810 1.00 93.44 90 GLU A N 1
ATOM 729 C CA . GLU A 1 90 ? 18.119 12.267 -15.952 1.00 93.44 90 GLU A CA 1
ATOM 730 C C . GLU A 1 90 ? 17.450 11.533 -17.129 1.00 93.44 90 GLU A C 1
ATOM 732 O O . GLU A 1 90 ? 17.373 12.057 -18.230 1.00 93.44 90 GLU A O 1
ATOM 737 N N . ARG A 1 91 ? 16.933 10.316 -16.945 1.00 94.88 91 ARG A N 1
ATOM 738 C CA . ARG A 1 91 ? 16.226 9.534 -17.978 1.00 94.88 91 ARG A CA 1
ATOM 739 C C . ARG A 1 91 ? 17.015 9.261 -19.259 1.00 94.88 91 ARG A C 1
ATOM 741 O O . ARG A 1 91 ? 16.425 9.062 -20.318 1.00 94.88 91 ARG A O 1
ATOM 748 N N . TYR A 1 92 ? 18.336 9.197 -19.172 1.00 96.19 92 TYR A N 1
ATOM 749 C CA . TYR A 1 92 ? 19.130 8.527 -20.202 1.00 96.19 92 TYR A CA 1
ATOM 750 C C . TYR A 1 92 ? 19.053 7.024 -19.978 1.00 96.19 92 TYR A C 1
ATOM 752 O O . TYR A 1 92 ? 19.076 6.576 -18.826 1.00 96.19 92 TYR A O 1
ATOM 760 N N . LEU A 1 93 ? 18.953 6.252 -21.061 1.00 96.88 93 LEU A N 1
ATOM 761 C CA . LEU A 1 93 ? 18.981 4.797 -20.963 1.00 96.88 93 LEU A CA 1
ATOM 762 C C . LEU A 1 93 ? 20.291 4.331 -20.330 1.00 96.88 93 LEU A C 1
ATOM 764 O O . LEU A 1 93 ? 21.357 4.896 -20.561 1.00 96.88 93 LEU A O 1
ATOM 768 N N . THR A 1 94 ? 20.184 3.298 -19.506 1.00 96.75 94 THR A N 1
ATOM 769 C CA . THR A 1 94 ? 21.342 2.523 -19.068 1.00 96.75 94 THR A CA 1
ATOM 770 C C . THR A 1 94 ? 21.615 1.416 -20.082 1.00 96.75 94 THR A C 1
ATOM 772 O O . THR A 1 94 ? 20.749 1.084 -20.892 1.00 96.75 94 THR A O 1
ATOM 775 N N . ASN A 1 95 ? 22.755 0.737 -19.952 1.00 95.56 95 ASN A N 1
ATOM 776 C CA . ASN A 1 95 ? 23.048 -0.473 -20.731 1.00 95.56 95 ASN A CA 1
ATOM 777 C C . ASN A 1 95 ? 21.933 -1.531 -20.605 1.00 95.56 95 ASN A C 1
ATOM 779 O O . ASN A 1 95 ? 21.708 -2.320 -21.516 1.00 95.56 95 ASN A O 1
ATOM 783 N N . VAL A 1 96 ? 21.220 -1.557 -19.472 1.00 94.44 96 VAL A N 1
ATOM 784 C CA . VAL A 1 96 ? 20.074 -2.452 -19.264 1.00 94.44 96 VAL A CA 1
ATOM 785 C C . VAL A 1 96 ? 18.890 -2.012 -20.124 1.00 94.44 96 VAL A C 1
ATOM 787 O O . VAL A 1 96 ? 18.280 -2.847 -20.784 1.00 94.44 96 VAL A O 1
ATOM 790 N N . GLY A 1 97 ? 18.573 -0.714 -20.144 1.00 94.62 97 GLY A N 1
ATOM 791 C CA . GLY A 1 97 ? 17.514 -0.165 -20.994 1.00 94.62 97 GLY A CA 1
ATOM 792 C C . GLY A 1 97 ? 17.798 -0.350 -22.485 1.00 94.62 97 GLY A C 1
ATOM 793 O O . GLY A 1 97 ? 16.902 -0.718 -23.239 1.00 94.62 97 GLY A O 1
ATOM 794 N N . GLU A 1 98 ? 19.050 -0.178 -22.906 1.00 94.38 98 GLU A N 1
ATOM 795 C CA . GLU A 1 98 ? 19.484 -0.479 -24.276 1.00 94.38 98 GLU A CA 1
ATOM 796 C C . GLU A 1 98 ? 19.322 -1.967 -24.602 1.00 94.38 98 GLU A C 1
ATOM 798 O O . GLU A 1 98 ? 18.806 -2.316 -25.665 1.00 94.38 98 GLU A O 1
ATOM 803 N N . LYS A 1 99 ? 19.669 -2.853 -23.657 1.00 93.19 99 LYS A N 1
ATOM 804 C CA . LYS A 1 99 ? 19.493 -4.297 -23.829 1.00 93.19 99 LYS A CA 1
ATOM 805 C C . LYS A 1 99 ? 18.026 -4.693 -23.995 1.00 93.19 99 LYS A C 1
ATOM 807 O O . LYS A 1 99 ? 17.740 -5.570 -24.801 1.00 93.19 99 LYS A O 1
ATOM 812 N N . VAL A 1 100 ? 17.094 -4.039 -23.296 1.00 91.75 100 VAL A N 1
ATOM 813 C CA . VAL A 1 100 ? 15.645 -4.266 -23.484 1.00 91.75 100 VAL A CA 1
ATOM 814 C C . VAL A 1 100 ? 15.221 -3.984 -24.931 1.00 91.75 100 VAL A C 1
ATOM 816 O O . VAL A 1 100 ? 14.466 -4.769 -25.502 1.00 91.75 100 VAL A O 1
ATOM 819 N N . ILE A 1 101 ? 15.730 -2.906 -25.539 1.00 91.50 101 ILE A N 1
ATOM 820 C CA . ILE A 1 101 ? 15.448 -2.557 -26.943 1.00 91.50 101 ILE A CA 1
ATOM 821 C C . ILE A 1 101 ? 16.102 -3.561 -27.901 1.00 91.50 101 ILE A C 1
ATOM 823 O O . ILE A 1 101 ? 15.491 -3.965 -28.888 1.00 91.50 101 ILE A O 1
ATOM 827 N N . GLU A 1 102 ? 17.338 -3.979 -27.622 1.00 89.56 102 GLU A N 1
ATOM 828 C CA . GLU A 1 102 ? 18.048 -4.972 -28.436 1.00 89.56 102 GLU A CA 1
ATOM 829 C C . GLU A 1 102 ? 17.292 -6.307 -28.466 1.00 89.56 102 GLU A C 1
ATOM 831 O O . GLU A 1 102 ? 17.089 -6.886 -29.535 1.00 89.56 102 GLU A O 1
ATOM 836 N N . LEU A 1 103 ? 16.829 -6.781 -27.306 1.00 86.94 103 LEU A N 1
ATOM 837 C CA . LEU A 1 103 ? 16.125 -8.056 -27.193 1.00 86.94 103 LEU A CA 1
ATOM 838 C C . LEU A 1 103 ? 14.831 -8.092 -28.013 1.00 86.94 103 LEU A C 1
ATOM 840 O O . LEU A 1 103 ? 14.477 -9.164 -28.498 1.00 86.94 103 LEU A O 1
ATOM 844 N N . SER A 1 104 ? 14.180 -6.951 -28.261 1.00 79.00 104 SER A N 1
ATOM 845 C CA . SER A 1 104 ? 12.922 -6.940 -29.024 1.00 79.00 104 SER A CA 1
ATOM 846 C C . SER A 1 104 ? 13.098 -7.068 -30.521 1.00 79.00 104 SER A C 1
ATOM 848 O O . SER A 1 104 ? 12.152 -7.367 -31.245 1.00 79.00 104 SER A O 1
ATOM 850 N N . SER A 1 105 ? 14.331 -6.898 -30.991 1.00 74.25 105 SER A N 1
ATOM 851 C CA . SER A 1 105 ? 14.695 -7.159 -32.378 1.00 74.25 105 SER A CA 1
ATOM 852 C C . SER A 1 105 ? 14.985 -8.640 -32.658 1.00 74.25 105 SER A C 1
ATOM 854 O O . SER A 1 105 ? 15.050 -9.040 -33.825 1.00 74.25 105 SER A O 1
ATOM 856 N N . LYS A 1 106 ? 15.143 -9.475 -31.618 1.00 74.69 106 LYS A N 1
ATOM 857 C CA . LYS A 1 106 ? 15.406 -10.909 -31.779 1.00 74.69 106 LYS A CA 1
ATOM 858 C C . LYS A 1 106 ? 14.123 -11.658 -32.147 1.00 74.69 106 LYS A C 1
ATOM 860 O O . LYS A 1 106 ? 13.073 -11.453 -31.550 1.00 74.69 106 LYS A O 1
ATOM 865 N N . LYS A 1 107 ? 14.224 -12.576 -33.114 1.00 65.56 107 LYS A N 1
ATOM 866 C CA . LYS A 1 107 ? 13.097 -13.418 -33.560 1.00 65.56 107 LYS A CA 1
ATOM 867 C C . LYS A 1 107 ? 12.916 -14.699 -32.742 1.00 65.56 107 LYS A C 1
ATOM 869 O O . LYS A 1 107 ? 11.834 -15.274 -32.769 1.00 65.56 107 LYS A O 1
ATOM 874 N N . GLU A 1 108 ? 13.954 -15.148 -32.038 1.00 72.50 108 GLU A N 1
ATOM 875 C CA . GLU A 1 108 ? 13.945 -16.408 -31.288 1.00 72.50 108 GLU A CA 1
ATOM 876 C C . GLU A 1 108 ? 14.074 -16.159 -29.786 1.00 72.50 108 GLU A C 1
ATOM 878 O O . GLU A 1 108 ? 14.939 -15.403 -29.339 1.00 72.50 108 GLU A O 1
ATOM 883 N N . ILE A 1 109 ? 13.217 -16.826 -29.009 1.00 74.75 109 ILE A N 1
ATOM 884 C CA . ILE A 1 109 ? 13.251 -16.803 -27.547 1.00 74.75 109 ILE A CA 1
ATOM 885 C C . ILE A 1 109 ? 14.167 -17.935 -27.083 1.00 74.75 109 ILE A C 1
ATOM 887 O O . ILE A 1 109 ? 13.808 -19.108 -27.175 1.00 74.75 109 ILE A O 1
ATOM 891 N N . GLN A 1 110 ? 15.344 -17.582 -26.573 1.00 78.69 110 GLN A N 1
ATOM 892 C CA . GLN A 1 110 ? 16.247 -18.526 -25.920 1.00 78.69 110 GLN A CA 1
ATOM 893 C C . GLN A 1 110 ? 15.966 -18.562 -24.419 1.00 78.69 110 GLN A C 1
ATOM 895 O O . GLN A 1 110 ? 15.629 -17.536 -23.826 1.00 78.69 110 GLN A O 1
ATOM 900 N N . LYS A 1 111 ? 16.091 -19.751 -23.821 1.00 86.19 111 LYS A N 1
ATOM 901 C CA . LYS A 1 111 ? 15.945 -19.962 -22.379 1.00 86.19 111 LYS A CA 1
ATOM 902 C C . LYS A 1 111 ? 17.279 -20.347 -21.754 1.00 86.19 111 LYS A C 1
ATOM 904 O O . LYS A 1 111 ? 18.036 -21.111 -22.349 1.00 86.19 111 LYS A O 1
ATOM 909 N N . ASN A 1 112 ? 17.549 -19.829 -20.559 1.00 86.88 112 ASN A N 1
ATOM 910 C CA . ASN A 1 112 ? 18.720 -20.205 -19.767 1.00 86.88 112 ASN A CA 1
ATOM 911 C C . ASN A 1 112 ? 18.480 -21.504 -18.964 1.00 86.88 112 ASN A C 1
ATOM 913 O O . ASN A 1 112 ? 17.422 -22.127 -19.060 1.00 86.88 112 ASN A O 1
ATOM 917 N N . GLU A 1 113 ? 19.455 -21.902 -18.142 1.00 88.00 113 GLU A N 1
ATOM 918 C CA . GLU A 1 113 ? 19.386 -23.100 -17.281 1.00 88.00 113 GLU A CA 1
ATOM 919 C C . GLU A 1 113 ? 18.242 -23.055 -16.251 1.00 88.00 113 GLU A C 1
ATOM 921 O O . GLU A 1 113 ? 17.752 -24.096 -15.822 1.00 88.00 113 GLU A O 1
ATOM 926 N N . PHE A 1 114 ? 17.765 -21.856 -15.906 1.00 82.88 114 PHE A N 1
ATOM 927 C CA . PHE A 1 114 ? 16.605 -21.630 -15.039 1.00 82.88 114 PHE A CA 1
ATOM 928 C C . PHE A 1 114 ? 15.279 -21.584 -15.816 1.00 82.88 114 PHE A C 1
ATOM 930 O O . PHE A 1 114 ? 14.250 -21.222 -15.255 1.00 82.88 114 PHE A O 1
ATOM 937 N N . LEU A 1 115 ? 15.291 -21.934 -17.109 1.00 86.06 115 LEU A N 1
ATOM 938 C CA . LEU A 1 115 ? 14.146 -21.893 -18.027 1.00 86.06 115 LEU A CA 1
ATOM 939 C C . LEU A 1 115 ? 13.554 -20.489 -18.258 1.00 86.06 115 LEU A C 1
ATOM 941 O O . LEU A 1 115 ? 12.445 -20.380 -18.799 1.00 86.06 115 LEU A O 1
ATOM 945 N N . LEU A 1 116 ? 14.303 -19.437 -17.913 1.00 87.75 116 LEU A N 1
ATOM 946 C CA . LEU A 1 116 ? 13.918 -18.038 -18.107 1.00 87.75 116 LEU A CA 1
ATOM 947 C C . LEU A 1 116 ? 14.299 -17.581 -19.508 1.00 87.75 116 LEU A C 1
ATOM 949 O O . LEU A 1 116 ? 15.410 -17.867 -19.964 1.00 87.75 116 LEU A O 1
ATOM 953 N N . SER A 1 117 ? 13.415 -16.829 -20.167 1.00 88.12 117 SER A N 1
ATOM 954 C CA . SER A 1 117 ? 13.772 -16.131 -21.401 1.00 88.12 117 SER A CA 1
ATOM 955 C C . SER A 1 117 ? 14.876 -15.089 -21.168 1.00 88.12 117 SER A C 1
ATOM 957 O O . SER A 1 117 ? 15.108 -14.651 -20.039 1.00 88.12 117 SER A O 1
ATOM 959 N N . ASP A 1 118 ? 15.524 -14.621 -22.239 1.00 87.31 118 ASP A N 1
ATOM 960 C CA . ASP A 1 118 ? 16.448 -13.475 -22.171 1.00 87.31 118 ASP A CA 1
ATOM 961 C C . ASP A 1 118 ? 15.819 -12.258 -21.452 1.00 87.31 118 ASP A C 1
ATOM 963 O O . ASP A 1 118 ? 16.491 -11.566 -20.680 1.00 87.31 118 ASP A O 1
ATOM 967 N N . TYR A 1 119 ? 14.518 -12.021 -21.663 1.00 84.44 119 TYR A N 1
ATOM 968 C CA . TYR A 1 119 ? 13.756 -10.969 -20.987 1.00 84.44 119 TYR A CA 1
ATOM 969 C C . TYR A 1 119 ? 13.526 -11.271 -19.510 1.00 84.44 119 TYR A C 1
ATOM 971 O O . TYR A 1 119 ? 13.815 -10.423 -18.662 1.00 84.44 119 TYR A O 1
ATOM 979 N N . GLY A 1 120 ? 13.033 -12.472 -19.200 1.00 87.00 120 GLY A N 1
ATOM 980 C CA . GLY A 1 120 ? 12.789 -12.911 -17.829 1.00 87.00 120 GLY A CA 1
ATOM 981 C C . GLY A 1 120 ? 14.063 -12.836 -16.991 1.00 87.00 120 GLY A C 1
ATOM 982 O O . GLY A 1 120 ? 14.059 -12.269 -15.899 1.00 87.00 120 GLY A O 1
ATOM 983 N N . ASN A 1 121 ? 15.190 -13.286 -17.549 1.00 89.56 121 ASN A N 1
ATOM 984 C CA . ASN A 1 121 ? 16.500 -13.214 -16.911 1.00 89.56 121 ASN A CA 1
ATOM 985 C C . ASN A 1 121 ? 16.972 -11.764 -16.690 1.00 89.56 121 ASN A C 1
ATOM 987 O O . ASN A 1 121 ? 17.507 -11.441 -15.629 1.00 89.56 121 ASN A O 1
ATOM 991 N N . LEU A 1 122 ? 16.751 -10.861 -17.654 1.00 90.81 122 LEU A N 1
ATOM 992 C CA . LEU A 1 122 ? 17.081 -9.442 -17.491 1.00 90.81 122 LEU A CA 1
ATOM 993 C C . LEU A 1 122 ? 16.317 -8.830 -16.311 1.00 90.81 122 LEU A C 1
ATOM 995 O O . LEU A 1 122 ? 16.934 -8.201 -15.446 1.00 90.81 122 LEU A O 1
ATOM 999 N N . TYR A 1 123 ? 14.997 -9.030 -16.243 1.00 89.44 123 TYR A N 1
ATOM 1000 C CA . TYR A 1 123 ? 14.179 -8.499 -15.150 1.00 89.44 123 TYR A CA 1
ATOM 1001 C C . TYR A 1 123 ? 14.488 -9.171 -13.813 1.00 89.44 123 TYR A C 1
ATOM 1003 O O . TYR A 1 123 ? 14.565 -8.479 -12.798 1.00 89.44 123 TYR A O 1
ATOM 1011 N N . PHE A 1 124 ? 14.754 -10.477 -13.810 1.00 90.81 124 PHE A N 1
ATOM 1012 C CA . PHE A 1 124 ? 15.216 -11.210 -12.635 1.00 90.81 124 PHE A CA 1
ATOM 1013 C C . PHE A 1 124 ? 16.470 -10.569 -12.026 1.00 90.81 124 PHE A C 1
ATOM 1015 O O . PHE A 1 124 ? 16.483 -10.226 -10.842 1.00 90.81 124 PHE A O 1
ATOM 1022 N N . LEU A 1 125 ? 17.494 -10.299 -12.842 1.00 92.25 125 LEU A N 1
ATOM 1023 C CA . LEU A 1 125 ? 18.724 -9.648 -12.384 1.00 92.25 125 LEU A CA 1
ATOM 1024 C C . LEU A 1 125 ? 18.492 -8.217 -11.876 1.00 92.25 125 LEU A C 1
ATOM 1026 O O . LEU A 1 125 ? 19.165 -7.792 -10.934 1.00 92.25 125 LEU A O 1
ATOM 1030 N N . GLN A 1 126 ? 17.558 -7.463 -12.468 1.00 92.31 126 GLN A N 1
ATOM 1031 C CA . GLN A 1 126 ? 17.208 -6.128 -11.964 1.00 92.31 126 GLN A CA 1
ATOM 1032 C C . GLN A 1 126 ? 16.490 -6.191 -10.618 1.00 92.31 126 GLN A C 1
ATOM 1034 O O . GLN A 1 126 ? 16.807 -5.417 -9.714 1.00 92.31 126 GLN A O 1
ATOM 1039 N N . LEU A 1 127 ? 15.559 -7.128 -10.453 1.00 92.19 127 LEU A N 1
ATOM 1040 C CA . LEU A 1 127 ? 14.819 -7.292 -9.207 1.00 92.19 127 LEU A CA 1
ATOM 1041 C C . LEU A 1 127 ? 15.714 -7.791 -8.069 1.00 92.19 127 LEU A C 1
ATOM 1043 O O . LEU A 1 127 ? 15.582 -7.292 -6.953 1.00 92.19 127 LEU A O 1
ATOM 1047 N N . LEU A 1 128 ? 16.685 -8.665 -8.353 1.00 92.06 128 LEU A N 1
ATOM 1048 C CA . LEU A 1 128 ? 17.718 -9.067 -7.390 1.00 92.06 128 LEU A CA 1
ATOM 1049 C C . LEU A 1 128 ? 18.519 -7.869 -6.854 1.00 92.06 128 LEU A C 1
ATOM 1051 O O . LEU A 1 128 ? 18.789 -7.778 -5.656 1.00 92.06 128 LEU A O 1
ATOM 1055 N N . LYS A 1 129 ? 18.882 -6.930 -7.734 1.00 91.75 129 LYS A N 1
ATOM 1056 C CA . LYS A 1 129 ? 19.654 -5.727 -7.377 1.00 91.75 129 LYS A CA 1
ATOM 1057 C C . LYS A 1 129 ? 18.804 -4.643 -6.718 1.00 91.75 129 LYS A C 1
ATOM 1059 O O . LYS A 1 129 ? 19.355 -3.718 -6.118 1.00 91.75 129 LYS A O 1
ATOM 1064 N N . LYS A 1 130 ? 17.477 -4.709 -6.846 1.00 90.88 130 LYS A N 1
ATOM 1065 C CA . LYS A 1 130 ? 16.595 -3.642 -6.387 1.00 90.88 130 LYS A CA 1
ATOM 1066 C C . LYS A 1 130 ? 16.566 -3.578 -4.862 1.00 90.88 130 LYS A C 1
ATOM 1068 O O . LYS A 1 130 ? 16.159 -4.529 -4.201 1.00 90.88 130 LYS A O 1
ATOM 1073 N N . SER A 1 131 ? 16.898 -2.405 -4.330 1.00 91.62 131 SER A N 1
ATOM 1074 C CA . SER A 1 131 ? 16.749 -2.065 -2.916 1.00 91.62 131 SER A CA 1
ATOM 1075 C C . SER A 1 131 ? 15.884 -0.810 -2.736 1.00 91.62 131 SER A C 1
ATOM 1077 O O . SER A 1 131 ? 15.818 0.046 -3.626 1.00 91.62 131 SER A O 1
ATOM 1079 N N . TYR A 1 132 ? 15.198 -0.723 -1.597 1.00 90.81 132 TYR A N 1
ATOM 1080 C CA . TYR A 1 132 ? 14.448 0.442 -1.128 1.00 90.81 132 TYR A CA 1
ATOM 1081 C C . TYR A 1 132 ? 15.001 0.881 0.215 1.00 90.81 132 TYR A C 1
ATOM 1083 O O . TYR A 1 132 ? 14.955 0.118 1.176 1.00 90.81 132 TYR A O 1
ATOM 1091 N N . SER A 1 133 ? 15.460 2.125 0.293 1.00 90.56 133 SER A N 1
ATOM 1092 C CA . SER A 1 133 ? 15.846 2.755 1.553 1.00 90.56 133 SER A CA 1
ATOM 1093 C C . SER A 1 133 ? 14.632 3.420 2.198 1.00 90.56 133 SER A C 1
ATOM 1095 O O . SER A 1 133 ? 13.953 4.228 1.564 1.00 90.56 133 SER A O 1
ATOM 1097 N N . PHE A 1 134 ? 14.375 3.094 3.462 1.00 87.25 134 PHE A N 1
ATOM 1098 C CA . PHE A 1 134 ? 13.323 3.718 4.272 1.00 87.25 134 PHE A CA 1
ATOM 1099 C C . PHE A 1 134 ? 13.895 4.770 5.222 1.00 87.25 134 PHE A C 1
ATOM 1101 O O . PHE A 1 134 ? 13.286 5.816 5.447 1.00 87.25 134 PHE A O 1
ATOM 1108 N N . THR A 1 135 ? 15.094 4.514 5.742 1.00 85.56 135 THR A N 1
ATOM 1109 C CA . THR A 1 135 ? 15.910 5.465 6.504 1.00 85.56 135 THR A CA 1
ATOM 1110 C C . THR A 1 135 ? 17.358 5.395 6.015 1.00 85.56 135 THR A C 1
ATOM 1112 O O . THR A 1 135 ? 17.680 4.617 5.119 1.00 85.56 135 THR A O 1
ATOM 1115 N N . SER A 1 136 ? 18.258 6.179 6.614 1.00 83.31 136 SER A N 1
ATOM 1116 C CA . SER A 1 136 ? 19.702 6.062 6.364 1.00 83.31 136 SER A CA 1
ATOM 1117 C C . SER A 1 136 ? 20.286 4.700 6.760 1.00 83.31 136 SER A C 1
ATOM 1119 O O . SER A 1 136 ? 21.355 4.341 6.279 1.00 83.31 136 SER A O 1
ATOM 1121 N N . THR A 1 137 ? 19.604 3.951 7.632 1.00 86.19 137 THR A N 1
ATOM 1122 C CA . THR A 1 137 ? 20.083 2.681 8.198 1.00 86.19 137 THR A CA 1
ATOM 1123 C C . THR A 1 137 ? 19.242 1.472 7.805 1.00 86.19 137 THR A C 1
ATOM 1125 O O . THR A 1 137 ? 19.711 0.349 7.944 1.00 86.19 137 THR A O 1
ATOM 1128 N N . THR A 1 138 ? 18.014 1.677 7.321 1.00 91.19 138 THR A N 1
ATOM 1129 C CA . THR A 1 138 ? 17.087 0.589 6.984 1.00 91.19 138 THR A CA 1
ATOM 1130 C C . THR A 1 138 ? 16.828 0.545 5.489 1.00 91.19 138 THR A C 1
ATOM 1132 O O . THR A 1 138 ? 16.459 1.546 4.861 1.00 91.19 138 THR A O 1
ATOM 1135 N N . SER A 1 139 ? 17.030 -0.638 4.917 1.00 94.75 139 SER A N 1
ATOM 1136 C CA . SER A 1 139 ? 16.715 -0.917 3.525 1.00 94.75 139 SER A CA 1
ATOM 1137 C C . SER A 1 139 ? 16.256 -2.356 3.345 1.00 94.75 139 SER A C 1
ATOM 1139 O O . SER A 1 139 ? 16.655 -3.245 4.098 1.00 94.75 139 SER A O 1
ATOM 1141 N N . ILE A 1 140 ? 15.428 -2.575 2.333 1.00 95.94 140 ILE A N 1
ATOM 1142 C CA . ILE A 1 140 ? 14.914 -3.890 1.958 1.00 95.94 140 ILE A CA 1
ATOM 1143 C C . ILE A 1 140 ? 15.203 -4.144 0.488 1.00 95.94 140 ILE A C 1
ATOM 1145 O O . ILE A 1 140 ? 15.064 -3.245 -0.343 1.00 95.94 140 ILE A O 1
ATOM 1149 N N . ASN A 1 141 ? 15.551 -5.380 0.157 1.00 95.56 141 ASN A N 1
ATOM 1150 C CA . ASN A 1 141 ? 15.574 -5.889 -1.204 1.00 95.56 141 ASN A CA 1
ATOM 1151 C C . ASN A 1 141 ? 14.288 -6.699 -1.416 1.00 95.56 141 ASN A C 1
ATOM 1153 O O . ASN A 1 141 ? 14.241 -7.858 -1.005 1.00 95.56 141 ASN A O 1
ATOM 1157 N N . PRO A 1 142 ? 13.227 -6.133 -2.025 1.00 94.56 142 PRO A N 1
ATOM 1158 C CA . PRO A 1 142 ? 11.903 -6.757 -2.011 1.00 94.56 142 PRO A CA 1
ATOM 1159 C C . PRO A 1 142 ? 11.859 -8.147 -2.630 1.00 94.56 142 PRO A C 1
ATOM 1161 O O . PRO A 1 142 ? 11.180 -9.039 -2.127 1.00 94.56 142 PRO A O 1
ATOM 1164 N N . PHE A 1 143 ? 12.609 -8.340 -3.715 1.00 93.62 143 PHE A N 1
ATOM 1165 C CA . PHE A 1 143 ? 12.686 -9.628 -4.386 1.00 93.62 143 PHE A CA 1
ATOM 1166 C C . PHE A 1 143 ? 13.348 -10.686 -3.491 1.00 93.62 143 PHE A C 1
ATOM 1168 O O . PHE A 1 143 ? 12.809 -11.777 -3.333 1.00 93.62 143 PHE A O 1
ATOM 1175 N N . ILE A 1 144 ? 14.450 -10.332 -2.819 1.00 94.12 144 ILE A N 1
ATOM 1176 C CA . ILE A 1 144 ? 15.125 -11.207 -1.848 1.00 94.12 144 ILE A CA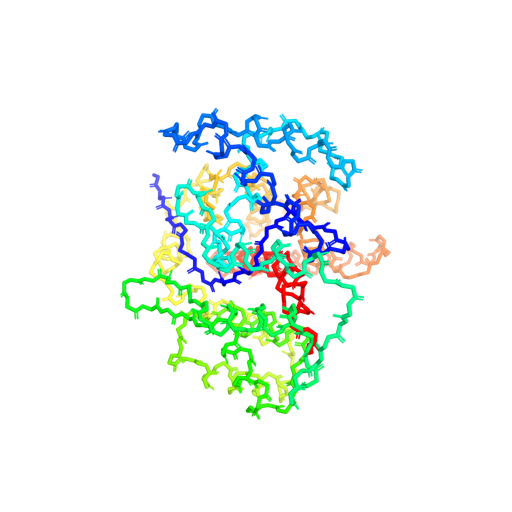 1
ATOM 1177 C C . ILE A 1 144 ? 14.204 -11.519 -0.669 1.00 94.12 144 ILE A C 1
ATOM 1179 O O . ILE A 1 144 ? 14.056 -12.682 -0.313 1.00 94.12 144 ILE A O 1
ATOM 1183 N N . ALA A 1 145 ? 13.538 -10.508 -0.106 1.00 96.00 145 ALA A N 1
ATOM 1184 C CA . ALA A 1 145 ? 12.575 -10.697 0.974 1.00 96.00 145 ALA A CA 1
ATOM 1185 C C . ALA A 1 145 ? 11.468 -11.682 0.581 1.00 96.00 145 ALA A C 1
ATOM 1187 O O . ALA A 1 145 ? 11.125 -12.566 1.360 1.00 96.00 145 ALA A O 1
ATOM 1188 N N . THR A 1 146 ? 10.965 -11.578 -0.649 1.00 95.31 146 THR A N 1
ATOM 1189 C CA . THR A 1 146 ? 9.949 -12.489 -1.188 1.00 95.31 146 THR A CA 1
ATOM 1190 C C . THR A 1 146 ? 10.483 -13.917 -1.299 1.00 95.31 146 THR A C 1
ATOM 1192 O O . THR A 1 146 ? 9.892 -14.826 -0.726 1.00 95.31 146 THR A O 1
ATOM 1195 N N . VAL A 1 147 ? 11.621 -14.115 -1.975 1.00 93.81 147 VAL A N 1
ATOM 1196 C CA . VAL A 1 147 ? 12.211 -15.446 -2.200 1.00 93.81 147 VAL A CA 1
ATOM 1197 C C . VAL A 1 147 ? 12.590 -16.123 -0.885 1.00 93.81 147 VAL A C 1
ATOM 1199 O O . VAL A 1 147 ? 12.219 -17.271 -0.671 1.00 93.81 147 VAL A O 1
ATOM 1202 N N . VAL A 1 148 ? 13.275 -15.415 0.018 1.00 95.94 148 VAL A N 1
ATOM 1203 C CA . VAL A 1 148 ? 13.658 -15.962 1.328 1.00 95.94 148 VAL A CA 1
ATOM 1204 C C . VAL A 1 148 ? 12.417 -16.349 2.124 1.00 95.94 148 VAL A C 1
ATOM 1206 O O . VAL A 1 148 ? 12.365 -17.443 2.671 1.00 95.94 148 VAL A O 1
ATOM 1209 N N . THR A 1 149 ? 11.379 -15.509 2.141 1.00 96.88 149 THR A N 1
ATOM 1210 C CA . THR A 1 149 ? 10.154 -15.843 2.878 1.00 96.88 149 THR A CA 1
ATOM 1211 C C . THR A 1 149 ? 9.447 -17.068 2.285 1.00 96.88 149 THR A C 1
ATOM 1213 O O . THR A 1 149 ? 8.940 -17.883 3.051 1.00 96.88 149 THR A O 1
ATOM 1216 N N . ILE A 1 150 ? 9.445 -17.240 0.956 1.00 95.81 150 ILE A N 1
ATOM 1217 C CA . ILE A 1 150 ? 8.918 -18.455 0.307 1.00 95.81 150 ILE A CA 1
ATOM 1218 C C . ILE A 1 150 ? 9.737 -19.679 0.714 1.00 95.81 150 ILE A C 1
ATOM 1220 O O . ILE A 1 150 ? 9.150 -20.676 1.112 1.00 95.81 150 ILE A O 1
ATOM 1224 N N . ILE A 1 151 ? 11.070 -19.605 0.665 1.00 96.19 151 ILE A N 1
ATOM 1225 C CA . ILE A 1 151 ? 11.946 -20.719 1.062 1.00 96.19 151 ILE A CA 1
ATOM 1226 C C . ILE A 1 151 ? 11.671 -21.132 2.515 1.00 96.19 151 ILE A C 1
ATOM 1228 O O . ILE A 1 151 ? 11.532 -22.315 2.804 1.00 96.19 151 ILE A O 1
ATOM 1232 N N . GLU A 1 152 ? 11.524 -20.162 3.417 1.00 97.44 152 GLU A N 1
ATOM 1233 C CA . GLU A 1 152 ? 11.312 -20.404 4.850 1.00 97.44 152 GLU A CA 1
ATOM 1234 C C . GLU A 1 152 ? 9.902 -20.901 5.224 1.00 97.44 152 GLU A C 1
ATOM 1236 O O . GLU A 1 152 ? 9.702 -21.397 6.340 1.00 97.44 152 GLU A O 1
ATOM 1241 N N . ASN A 1 153 ? 8.914 -20.729 4.336 1.00 97.19 153 ASN A N 1
ATOM 1242 C CA . ASN A 1 153 ? 7.499 -21.053 4.580 1.00 97.19 153 ASN A CA 1
ATOM 1243 C C . ASN A 1 153 ? 6.895 -22.022 3.555 1.00 97.19 153 ASN A C 1
ATOM 1245 O O . ASN A 1 153 ? 5.687 -22.274 3.618 1.00 97.19 153 ASN A O 1
ATOM 1249 N N . GLU A 1 154 ? 7.707 -22.520 2.618 1.00 96.00 154 GLU A N 1
ATOM 1250 C CA . GLU A 1 154 ? 7.386 -23.358 1.447 1.00 96.00 154 GLU A CA 1
ATOM 1251 C C . GLU A 1 154 ? 6.480 -22.701 0.391 1.00 96.00 154 GLU A C 1
ATOM 1253 O O . GLU A 1 154 ? 6.611 -22.960 -0.805 1.00 96.00 154 GLU A O 1
ATOM 1258 N N . TYR A 1 155 ? 5.569 -21.828 0.812 1.00 94.94 155 TYR A N 1
ATOM 1259 C CA . TYR A 1 155 ? 4.666 -21.067 -0.042 1.00 94.94 155 TYR A CA 1
ATOM 1260 C C . TYR A 1 155 ? 4.265 -19.752 0.632 1.00 94.94 155 TYR A C 1
ATOM 1262 O O . TYR A 1 155 ? 4.433 -19.573 1.842 1.00 94.94 155 TYR A O 1
ATOM 1270 N N . LEU A 1 156 ? 3.674 -18.850 -0.152 1.00 95.62 156 LEU A N 1
ATOM 1271 C CA . LEU A 1 156 ? 3.026 -17.633 0.328 1.00 95.62 156 LEU A CA 1
ATOM 1272 C C . LEU A 1 156 ? 1.639 -17.496 -0.289 1.00 95.62 156 LEU A C 1
ATOM 1274 O O . LEU A 1 156 ? 1.473 -17.629 -1.501 1.00 95.62 156 LEU A O 1
ATOM 1278 N N . THR A 1 157 ? 0.652 -17.174 0.539 1.00 96.38 157 THR A N 1
ATOM 1279 C CA . THR A 1 157 ? -0.639 -16.672 0.061 1.00 96.38 157 THR A CA 1
ATOM 1280 C C . THR A 1 157 ? -0.563 -15.174 -0.242 1.00 96.38 157 THR A C 1
ATOM 1282 O O . THR A 1 157 ? 0.316 -14.461 0.247 1.00 96.38 157 THR A O 1
ATOM 1285 N N . ASP A 1 158 ? -1.528 -14.672 -1.014 1.00 95.00 158 ASP A N 1
ATOM 1286 C CA . ASP A 1 158 ? -1.656 -13.239 -1.303 1.00 95.00 158 ASP A CA 1
ATOM 1287 C C . ASP A 1 158 ? -1.719 -12.383 -0.039 1.00 95.00 158 ASP A C 1
ATOM 1289 O O . ASP A 1 158 ? -1.071 -11.343 0.035 1.00 95.00 158 ASP A O 1
ATOM 1293 N N . GLU A 1 159 ? -2.493 -12.828 0.951 1.00 96.06 159 GLU A N 1
ATOM 1294 C CA . GLU A 1 159 ? -2.677 -12.112 2.211 1.00 96.06 159 GLU A CA 1
ATOM 1295 C C . GLU A 1 159 ? -1.388 -12.123 3.045 1.00 96.06 159 GLU A C 1
ATOM 1297 O O . GLU A 1 159 ? -1.010 -11.097 3.605 1.00 96.06 159 GLU A O 1
ATOM 1302 N N . GLU A 1 160 ? -0.652 -13.239 3.062 1.00 97.50 160 GLU A N 1
ATOM 1303 C CA . GLU A 1 160 ? 0.638 -13.329 3.755 1.00 97.50 160 GLU A CA 1
ATOM 1304 C C . GLU A 1 160 ? 1.692 -12.413 3.121 1.00 97.50 160 GLU A C 1
ATOM 1306 O O . GLU A 1 160 ? 2.371 -11.646 3.811 1.00 97.50 160 GLU A O 1
ATOM 1311 N N . PHE A 1 161 ? 1.799 -12.442 1.792 1.00 97.00 161 PHE A N 1
ATOM 1312 C CA . PHE A 1 161 ? 2.689 -11.547 1.061 1.00 97.00 161 PHE A CA 1
ATOM 1313 C C . PHE A 1 161 ? 2.324 -10.078 1.313 1.00 97.00 161 PHE A C 1
ATOM 1315 O O . PHE A 1 161 ? 3.186 -9.247 1.610 1.00 97.00 161 PHE A O 1
ATOM 1322 N N . GLN A 1 162 ? 1.030 -9.769 1.247 1.00 96.06 162 GLN A N 1
ATOM 1323 C CA . GLN A 1 162 ? 0.503 -8.428 1.432 1.00 96.06 162 GLN A CA 1
ATOM 1324 C C . GLN A 1 162 ? 0.783 -7.872 2.833 1.00 96.06 162 GLN A C 1
ATOM 1326 O O . GLN A 1 162 ? 1.254 -6.744 2.961 1.00 96.06 162 GLN A O 1
ATOM 1331 N N . PHE A 1 163 ? 0.473 -8.622 3.890 1.00 97.44 163 PHE A N 1
ATOM 1332 C CA . PHE A 1 163 ? 0.541 -8.087 5.248 1.00 97.44 163 PHE A CA 1
ATOM 1333 C C . PHE A 1 163 ? 1.914 -8.207 5.897 1.00 97.44 163 PHE A C 1
ATOM 1335 O O . PHE A 1 163 ? 2.240 -7.333 6.700 1.00 97.44 163 PHE A O 1
ATOM 1342 N N . PHE A 1 164 ? 2.716 -9.220 5.556 1.00 97.81 164 PHE A N 1
ATOM 1343 C CA . PHE A 1 164 ? 4.000 -9.473 6.222 1.00 97.81 164 PHE A CA 1
ATOM 1344 C C . PHE A 1 164 ? 5.202 -9.119 5.345 1.00 97.81 164 PHE A C 1
ATOM 1346 O O . PHE A 1 164 ? 6.122 -8.430 5.783 1.00 97.81 164 PHE A O 1
ATOM 1353 N N . VAL A 1 165 ? 5.202 -9.541 4.081 1.00 97.00 165 VAL A N 1
ATOM 1354 C CA . VAL A 1 165 ? 6.370 -9.361 3.204 1.00 97.00 165 VAL A CA 1
ATOM 1355 C C . VAL A 1 165 ? 6.471 -7.914 2.712 1.00 97.00 165 VAL A C 1
ATOM 1357 O O . VAL A 1 165 ? 7.529 -7.291 2.817 1.00 97.00 165 VAL A O 1
ATOM 1360 N N . MET A 1 166 ? 5.360 -7.325 2.261 1.00 96.19 166 MET A N 1
ATOM 1361 C CA . MET A 1 166 ? 5.332 -5.942 1.758 1.00 96.19 166 MET A CA 1
ATOM 1362 C C . MET A 1 166 ? 5.566 -4.867 2.829 1.00 96.19 166 MET A C 1
ATOM 1364 O O . MET A 1 166 ? 5.977 -3.750 2.509 1.00 96.19 166 MET A O 1
ATOM 1368 N N . THR A 1 167 ? 5.295 -5.189 4.093 1.00 96.56 167 THR A N 1
ATOM 1369 C CA . THR A 1 167 ? 5.475 -4.295 5.250 1.00 96.56 167 THR A CA 1
ATOM 1370 C C . THR A 1 167 ? 6.845 -4.453 5.918 1.00 96.56 167 THR A C 1
ATOM 1372 O O . THR A 1 167 ? 7.186 -3.690 6.823 1.00 96.56 167 THR A O 1
ATOM 1375 N N . THR A 1 168 ? 7.663 -5.405 5.459 1.00 95.81 168 THR A N 1
ATOM 1376 C CA . THR A 1 168 ? 9.042 -5.576 5.924 1.00 95.81 168 THR A CA 1
ATOM 1377 C C . THR A 1 168 ? 9.947 -4.561 5.235 1.00 95.81 168 THR A C 1
ATOM 1379 O O . THR A 1 168 ? 10.130 -4.593 4.020 1.00 95.81 168 THR A O 1
ATOM 1382 N N . THR A 1 169 ? 10.523 -3.642 6.011 1.00 94.25 169 THR A N 1
ATOM 1383 C CA . THR A 1 169 ? 11.319 -2.509 5.498 1.00 94.25 169 THR A CA 1
ATOM 1384 C C . THR A 1 169 ? 12.827 -2.655 5.701 1.00 94.25 169 THR A C 1
ATOM 1386 O O . THR A 1 169 ? 13.586 -1.760 5.334 1.00 94.25 169 THR A O 1
ATOM 1389 N N . ASP A 1 170 ? 13.263 -3.752 6.316 1.00 95.19 170 ASP A N 1
ATOM 1390 C CA . ASP A 1 170 ? 14.656 -4.015 6.669 1.00 95.19 170 ASP A CA 1
ATOM 1391 C C . ASP A 1 170 ? 15.002 -5.472 6.351 1.00 95.19 170 ASP A C 1
ATOM 1393 O O . ASP A 1 170 ? 14.315 -6.386 6.814 1.00 95.19 170 ASP A O 1
ATOM 1397 N N . ASN A 1 171 ? 16.066 -5.690 5.576 1.00 94.81 171 ASN A N 1
ATOM 1398 C CA . ASN A 1 171 ? 16.577 -7.021 5.247 1.00 94.81 171 ASN A CA 1
ATOM 1399 C C . ASN A 1 171 ? 16.844 -7.874 6.502 1.00 94.81 171 ASN A C 1
ATOM 1401 O O . ASN A 1 171 ? 16.629 -9.083 6.473 1.00 94.81 171 ASN A O 1
ATOM 1405 N N . ASN A 1 172 ? 17.238 -7.263 7.624 1.00 95.56 172 ASN A N 1
ATOM 1406 C CA . ASN A 1 172 ? 17.501 -7.990 8.871 1.00 95.56 172 ASN A CA 1
ATOM 1407 C C . ASN A 1 172 ? 16.229 -8.553 9.530 1.00 95.56 172 ASN A C 1
ATOM 1409 O O . ASN A 1 172 ? 16.324 -9.398 10.415 1.00 95.56 172 ASN A O 1
ATOM 1413 N N . LYS A 1 173 ? 15.040 -8.107 9.103 1.00 96.00 173 LYS A N 1
ATOM 1414 C CA . LYS A 1 173 ? 13.743 -8.507 9.673 1.00 96.00 173 LYS A CA 1
ATOM 1415 C C . LYS A 1 173 ? 12.976 -9.517 8.822 1.00 96.00 173 LYS A C 1
ATOM 1417 O O . LYS A 1 173 ? 11.852 -9.868 9.165 1.00 96.00 173 LYS A O 1
ATOM 1422 N N . ILE A 1 174 ? 13.564 -10.016 7.733 1.00 97.12 174 ILE A N 1
ATOM 1423 C CA . ILE A 1 174 ? 12.900 -10.990 6.850 1.00 97.12 174 ILE A CA 1
ATOM 1424 C C . ILE A 1 174 ? 12.512 -12.264 7.624 1.00 97.12 174 ILE A C 1
ATOM 1426 O O . ILE A 1 174 ? 11.397 -12.761 7.478 1.00 97.12 174 ILE A O 1
ATOM 1430 N N . PHE A 1 175 ? 13.380 -12.757 8.512 1.00 97.31 175 PHE A N 1
ATOM 1431 C CA . PHE A 1 175 ? 13.068 -13.930 9.338 1.00 97.31 175 PHE A CA 1
ATOM 1432 C C . PHE A 1 175 ? 11.984 -13.656 10.390 1.00 97.31 175 PHE A C 1
ATOM 1434 O O . PHE A 1 175 ? 11.190 -14.545 10.684 1.00 97.31 175 PHE A O 1
ATOM 1441 N N . GLU A 1 176 ? 11.883 -12.427 10.911 1.00 97.25 176 GLU A N 1
ATOM 1442 C CA . GLU A 1 176 ? 10.768 -12.036 11.788 1.00 97.25 176 GLU A CA 1
ATOM 1443 C C . GLU A 1 176 ? 9.434 -12.062 11.027 1.00 97.25 176 GLU A C 1
ATOM 1445 O O . GLU A 1 176 ? 8.427 -12.526 11.559 1.00 97.25 176 GLU A O 1
ATOM 1450 N N . ALA A 1 177 ? 9.422 -11.610 9.769 1.00 96.88 177 ALA A N 1
ATOM 1451 C CA . ALA A 1 177 ? 8.239 -11.676 8.913 1.00 96.88 177 ALA A CA 1
ATOM 1452 C C . ALA A 1 177 ? 7.842 -13.124 8.595 1.00 96.88 177 ALA A C 1
ATOM 1454 O O . ALA A 1 177 ? 6.661 -13.462 8.648 1.00 96.88 177 ALA A O 1
ATOM 1455 N N . SER A 1 178 ? 8.828 -13.986 8.335 1.00 97.62 178 SER A N 1
ATOM 1456 C CA . SER A 1 178 ? 8.621 -15.428 8.180 1.00 97.62 178 SER A CA 1
ATOM 1457 C C . SER A 1 178 ? 7.996 -16.051 9.434 1.00 97.62 178 SER A C 1
ATOM 1459 O O . SER A 1 178 ? 6.999 -16.763 9.338 1.00 97.62 178 SER A O 1
ATOM 1461 N N . GLN A 1 179 ? 8.503 -15.725 10.626 1.00 97.94 179 GLN A N 1
ATOM 1462 C CA . GLN A 1 179 ? 7.909 -16.218 11.869 1.00 97.94 179 GLN A CA 1
ATOM 1463 C C . GLN A 1 179 ? 6.479 -15.697 12.068 1.00 97.94 179 GLN A C 1
ATOM 1465 O O . GLN A 1 179 ? 5.593 -16.469 12.422 1.00 97.94 179 GLN A O 1
ATOM 1470 N N . ALA A 1 180 ? 6.218 -14.422 11.763 1.00 97.94 180 ALA A N 1
ATOM 1471 C CA . ALA A 1 180 ? 4.873 -13.857 11.845 1.00 97.94 180 ALA A CA 1
ATOM 1472 C C . ALA A 1 180 ? 3.869 -14.573 10.922 1.00 97.94 180 ALA A C 1
ATOM 1474 O O . ALA A 1 180 ? 2.699 -14.679 11.278 1.00 97.94 180 ALA A O 1
ATOM 1475 N N . ILE A 1 181 ? 4.311 -15.095 9.770 1.00 98.38 181 ILE A N 1
ATOM 1476 C CA . ILE A 1 181 ? 3.483 -15.930 8.885 1.00 98.38 181 ILE A CA 1
ATOM 1477 C C . ILE A 1 181 ? 3.154 -17.272 9.542 1.00 98.38 181 ILE A C 1
ATOM 1479 O O . ILE A 1 181 ? 2.006 -17.711 9.483 1.00 98.38 181 ILE A O 1
ATOM 1483 N N . LYS A 1 182 ? 4.122 -17.918 10.197 1.00 98.19 182 LYS A N 1
ATOM 1484 C CA . LYS A 1 182 ? 3.893 -19.180 10.922 1.00 98.19 182 LYS A CA 1
ATOM 1485 C C . LYS A 1 182 ? 2.876 -18.977 12.048 1.00 98.19 182 LYS A C 1
ATOM 1487 O O . LYS A 1 182 ? 1.853 -19.659 12.076 1.00 98.19 182 LYS A O 1
ATOM 1492 N N . ASP A 1 183 ? 3.068 -17.944 12.864 1.00 98.19 183 ASP A N 1
ATOM 1493 C CA . ASP A 1 183 ? 2.132 -17.567 13.930 1.00 98.19 183 ASP A CA 1
ATOM 1494 C C . ASP A 1 183 ? 0.745 -17.205 13.359 1.00 98.19 183 ASP A C 1
ATOM 1496 O O . ASP A 1 183 ? -0.301 -17.583 13.897 1.00 98.19 183 ASP A O 1
ATOM 1500 N N . TYR A 1 184 ? 0.721 -16.501 12.221 1.00 98.38 184 TYR A N 1
ATOM 1501 C CA . TYR A 1 184 ? -0.510 -16.176 11.510 1.00 98.38 184 TYR A CA 1
ATOM 1502 C C . TYR A 1 184 ? -1.251 -17.435 11.083 1.00 98.38 184 TYR A C 1
ATOM 1504 O O . TYR A 1 184 ? -2.463 -17.488 11.277 1.00 98.38 184 TYR A O 1
ATOM 1512 N N . ARG A 1 185 ? -0.563 -18.450 10.544 1.00 97.62 185 ARG A N 1
ATOM 1513 C CA . ARG A 1 185 ? -1.134 -19.740 10.110 1.00 97.62 185 ARG A CA 1
ATOM 1514 C C . ARG A 1 185 ? -1.694 -20.563 11.268 1.00 97.62 185 ARG A C 1
ATOM 1516 O O . ARG A 1 185 ? -2.713 -21.223 11.072 1.00 97.62 185 ARG A O 1
ATOM 1523 N N . GLU A 1 186 ? -1.137 -20.432 12.463 1.00 97.44 186 GLU A N 1
ATOM 1524 C CA . GLU A 1 186 ? -1.625 -21.101 13.678 1.00 97.44 186 GLU A CA 1
ATOM 1525 C C . GLU A 1 186 ? -2.760 -20.342 14.382 1.00 97.44 186 GLU A C 1
ATOM 1527 O O . GLU A 1 186 ? -3.519 -20.927 15.146 1.00 97.44 186 GLU A O 1
ATOM 1532 N N . SER A 1 187 ? -2.936 -19.046 14.105 1.00 97.25 187 SER A N 1
ATOM 1533 C CA . SER A 1 187 ? -3.961 -18.239 14.775 1.00 97.25 187 SER A CA 1
ATOM 1534 C C . SER A 1 187 ? -5.399 -18.673 14.452 1.00 97.25 187 SER A C 1
ATOM 1536 O O . SER A 1 187 ? -5.783 -18.744 13.281 1.00 97.25 187 SER A O 1
ATOM 1538 N N . ASP A 1 188 ? -6.231 -18.826 15.485 1.00 96.44 188 ASP A N 1
ATOM 1539 C CA . ASP A 1 188 ? -7.677 -19.083 15.367 1.00 96.44 188 ASP A CA 1
ATOM 1540 C C . ASP A 1 188 ? -8.452 -17.914 14.738 1.00 96.44 188 ASP A C 1
ATOM 1542 O O . ASP A 1 188 ? -9.513 -18.095 14.138 1.00 96.44 188 ASP A O 1
ATOM 1546 N N . ASN A 1 189 ? -7.941 -16.685 14.878 1.00 96.88 189 ASN A N 1
ATOM 1547 C CA . ASN A 1 189 ? -8.590 -15.481 14.369 1.00 96.88 189 ASN A CA 1
ATOM 1548 C C . ASN A 1 189 ? -7.628 -14.660 13.511 1.00 96.88 189 ASN A C 1
ATOM 1550 O O . ASN A 1 189 ? -7.052 -13.660 13.946 1.00 96.88 189 ASN A O 1
ATOM 1554 N N . LYS A 1 190 ? -7.537 -15.068 12.244 1.00 95.69 190 LYS A N 1
ATOM 1555 C CA . LYS A 1 190 ? -6.731 -14.428 11.199 1.00 95.69 190 LYS A CA 1
ATOM 1556 C C . LYS A 1 190 ? -6.952 -12.918 11.109 1.00 95.69 190 LYS A C 1
ATOM 1558 O O . LYS A 1 190 ? -6.005 -12.142 11.093 1.00 95.69 190 LYS A O 1
ATOM 1563 N N . GLN A 1 191 ? -8.210 -12.479 11.101 1.00 94.25 191 GLN A N 1
ATOM 1564 C CA . GLN A 1 191 ? -8.550 -11.065 10.913 1.00 94.25 191 GLN A CA 1
ATOM 1565 C C . GLN A 1 191 ? -8.070 -10.206 12.084 1.00 94.25 191 GLN A C 1
ATOM 1567 O O . GLN A 1 191 ? -7.533 -9.118 11.870 1.00 94.25 191 GLN A O 1
ATOM 1572 N N . LYS A 1 192 ? -8.235 -10.705 13.314 1.00 96.50 192 LYS A N 1
ATOM 1573 C CA . LYS A 1 192 ? -7.715 -10.041 14.509 1.00 96.50 192 LYS A CA 1
ATOM 1574 C C . LYS A 1 192 ? -6.188 -10.023 14.506 1.00 96.50 192 LYS A C 1
ATOM 1576 O O . LYS A 1 192 ? -5.615 -8.979 14.786 1.00 96.50 192 LYS A O 1
ATOM 1581 N N . PHE A 1 193 ? -5.544 -11.127 14.126 1.00 98.25 193 PHE A N 1
ATOM 1582 C CA . PHE A 1 193 ? -4.087 -11.194 14.033 1.00 98.25 193 PHE A CA 1
ATOM 1583 C C . PHE A 1 193 ? -3.528 -10.117 13.093 1.00 98.25 193 PHE A C 1
ATOM 1585 O O . PHE A 1 193 ? -2.632 -9.370 13.476 1.00 98.25 193 PHE A O 1
ATOM 1592 N N . LEU A 1 194 ? -4.097 -9.975 11.890 1.00 97.69 194 LEU A N 1
ATOM 1593 C CA . LEU A 1 194 ? -3.675 -8.947 10.930 1.00 97.69 194 LEU A CA 1
ATOM 1594 C C . LEU A 1 194 ? -3.917 -7.527 11.448 1.00 97.69 194 LEU A C 1
ATOM 1596 O O . LEU A 1 194 ? -3.083 -6.644 11.244 1.00 97.69 194 LEU A O 1
ATOM 1600 N N . PHE A 1 195 ? -5.050 -7.302 12.120 1.00 97.88 195 PHE A N 1
ATOM 1601 C CA . PHE A 1 195 ? -5.333 -6.026 12.771 1.00 97.88 195 PHE A CA 1
ATOM 1602 C C . PHE A 1 195 ? -4.259 -5.698 13.811 1.00 97.88 195 PHE A C 1
ATOM 1604 O O . PHE A 1 195 ? -3.606 -4.661 13.707 1.00 97.88 195 PHE A O 1
ATOM 1611 N N . ASP A 1 196 ? -4.019 -6.607 14.753 1.00 98.19 196 ASP A N 1
ATOM 1612 C CA . ASP A 1 196 ? -3.056 -6.419 15.836 1.00 98.19 196 ASP A CA 1
ATOM 1613 C C . ASP A 1 196 ? -1.627 -6.246 15.291 1.00 98.19 196 ASP A C 1
ATOM 1615 O O . ASP A 1 196 ? -0.898 -5.360 15.745 1.00 98.19 196 ASP A O 1
ATOM 1619 N N . TYR A 1 197 ? -1.245 -7.013 14.263 1.00 98.00 197 TYR A N 1
ATOM 1620 C CA . TYR A 1 197 ? 0.045 -6.893 13.582 1.00 98.00 197 TYR A CA 1
ATOM 1621 C C . TYR A 1 197 ? 0.251 -5.495 12.983 1.00 98.00 197 TYR A C 1
ATOM 1623 O O . TYR A 1 197 ? 1.251 -4.835 13.275 1.00 98.00 197 TYR A O 1
ATOM 1631 N N . ILE A 1 198 ? -0.707 -5.003 12.190 1.00 97.69 198 ILE A N 1
ATOM 1632 C CA . ILE A 1 198 ? -0.604 -3.684 11.548 1.00 97.69 198 ILE A CA 1
ATOM 1633 C C . ILE A 1 198 ? -0.631 -2.558 12.579 1.00 97.69 198 ILE A C 1
ATOM 1635 O O . ILE A 1 198 ? 0.131 -1.599 12.453 1.00 97.69 198 ILE A O 1
ATOM 1639 N N . ILE A 1 199 ? -1.471 -2.652 13.610 1.00 97.88 199 ILE A N 1
ATOM 1640 C CA . ILE A 1 199 ? -1.496 -1.645 14.673 1.00 97.88 199 ILE A CA 1
ATOM 1641 C C . ILE A 1 199 ? -0.165 -1.624 15.423 1.00 97.88 199 ILE A C 1
ATOM 1643 O O . ILE A 1 199 ? 0.410 -0.549 15.593 1.00 97.88 199 ILE A O 1
ATOM 1647 N N . LYS A 1 200 ? 0.381 -2.785 15.798 1.00 97.00 200 LYS A N 1
ATOM 1648 C CA . LYS A 1 200 ? 1.699 -2.872 16.437 1.00 97.00 200 LYS A CA 1
ATOM 1649 C C . LYS A 1 200 ? 2.791 -2.270 15.551 1.00 97.00 200 LYS A C 1
ATOM 1651 O O . LYS A 1 200 ? 3.618 -1.508 16.049 1.00 97.00 200 LYS A O 1
ATOM 1656 N N . LEU A 1 201 ? 2.774 -2.568 14.251 1.00 95.44 201 LEU A N 1
ATOM 1657 C CA . LEU A 1 201 ? 3.714 -2.015 13.279 1.00 95.44 201 LEU A CA 1
ATOM 1658 C C . LEU A 1 201 ? 3.638 -0.484 13.242 1.00 95.44 201 LEU A C 1
ATOM 1660 O O . LEU A 1 201 ? 4.645 0.181 13.481 1.00 95.44 201 LEU A O 1
ATOM 1664 N N . LEU A 1 202 ? 2.455 0.083 12.994 1.00 95.06 202 LEU A N 1
ATOM 1665 C CA . LEU A 1 202 ? 2.276 1.531 12.856 1.00 95.06 202 LEU A CA 1
ATOM 1666 C C . LEU A 1 202 ? 2.609 2.272 14.150 1.00 95.06 202 LEU A C 1
ATOM 1668 O O . LEU A 1 202 ? 3.420 3.193 14.143 1.00 95.06 202 LEU A O 1
ATOM 1672 N N . PHE A 1 203 ? 2.045 1.835 15.276 1.00 95.19 203 PHE A N 1
ATOM 1673 C CA . PHE A 1 203 ? 2.205 2.501 16.571 1.00 95.19 203 PHE A CA 1
ATOM 1674 C C . PHE A 1 203 ? 3.551 2.221 17.254 1.00 95.19 203 PHE A C 1
ATOM 1676 O O . PHE A 1 203 ? 3.829 2.766 18.322 1.00 95.19 203 PHE A O 1
ATOM 1683 N N . SER A 1 204 ? 4.437 1.449 16.618 1.00 93.06 204 SER A N 1
ATOM 1684 C CA . SER A 1 204 ? 5.854 1.402 16.993 1.00 93.06 204 SER A CA 1
ATOM 1685 C C . SER A 1 204 ? 6.651 2.617 16.490 1.00 93.06 204 SER A C 1
ATOM 1687 O O . SER A 1 204 ? 7.708 2.918 17.050 1.00 93.06 204 SER A O 1
ATOM 1689 N N . MET A 1 205 ? 6.149 3.341 15.481 1.00 91.44 205 MET A N 1
ATOM 1690 C CA . MET A 1 205 ? 6.823 4.492 14.872 1.00 91.44 205 MET A CA 1
ATOM 1691 C C . MET A 1 205 ? 6.599 5.775 15.680 1.00 91.44 205 MET A C 1
ATOM 1693 O O . MET A 1 205 ? 5.514 6.001 16.214 1.00 91.44 205 MET A O 1
ATOM 1697 N N . ASP A 1 206 ? 7.605 6.651 15.730 1.00 91.69 206 ASP A N 1
ATOM 1698 C CA . ASP A 1 206 ? 7.573 7.854 16.582 1.00 91.69 206 ASP A CA 1
ATOM 1699 C C . ASP A 1 206 ? 6.403 8.791 16.263 1.00 91.69 206 ASP A C 1
ATOM 1701 O O . ASP A 1 206 ? 5.705 9.235 17.168 1.00 91.69 206 ASP A O 1
ATOM 1705 N N . ASN A 1 207 ? 6.126 9.023 14.978 1.00 91.31 207 ASN A N 1
ATOM 1706 C CA . ASN A 1 207 ? 5.024 9.881 14.538 1.00 91.31 207 ASN A CA 1
ATOM 1707 C C . ASN A 1 207 ? 3.650 9.350 14.984 1.00 91.31 207 ASN A C 1
ATOM 1709 O O . ASN A 1 207 ? 2.773 10.132 15.340 1.00 91.31 207 ASN A O 1
ATOM 1713 N N . TYR A 1 208 ? 3.461 8.028 15.003 1.00 94.75 208 TYR A N 1
ATOM 1714 C CA . TYR A 1 208 ? 2.233 7.406 15.500 1.00 94.75 208 TYR A CA 1
ATOM 1715 C C . TYR A 1 208 ? 2.161 7.379 17.029 1.00 94.75 208 TYR A C 1
ATOM 1717 O O . TYR A 1 208 ? 1.072 7.524 17.582 1.00 94.75 208 TYR A O 1
ATOM 1725 N N . LYS A 1 209 ? 3.297 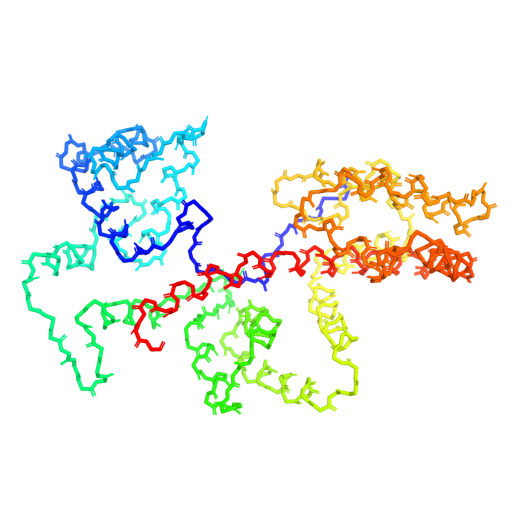7.230 17.723 1.00 94.94 209 LYS A N 1
ATOM 1726 C CA . LYS A 1 209 ? 3.367 7.344 19.190 1.00 94.94 209 LYS A CA 1
ATOM 1727 C C . LYS A 1 209 ? 2.984 8.747 19.658 1.00 94.94 209 LYS A C 1
ATOM 1729 O O . LYS A 1 209 ? 2.199 8.880 20.595 1.00 94.94 209 LYS A O 1
ATOM 1734 N N . GLU A 1 210 ? 3.502 9.779 18.996 1.00 94.00 210 GLU A N 1
ATOM 1735 C CA . GLU A 1 210 ? 3.138 11.178 19.251 1.00 94.00 210 GLU A CA 1
ATOM 1736 C C . GLU A 1 210 ? 1.653 11.419 18.983 1.00 94.00 210 GLU A C 1
ATOM 1738 O O . GLU A 1 210 ? 0.943 11.911 19.859 1.00 94.00 210 GLU A O 1
ATOM 1743 N N . LEU A 1 211 ? 1.154 10.971 17.825 1.00 94.81 211 LEU A N 1
ATOM 1744 C CA . LEU A 1 211 ? -0.262 11.072 17.477 1.00 94.81 211 LEU A CA 1
ATOM 1745 C C . LEU A 1 211 ? -1.156 10.408 18.528 1.00 94.81 211 LEU A C 1
ATOM 1747 O O . LEU A 1 211 ? -2.146 10.992 18.968 1.00 94.81 211 LEU A O 1
ATOM 1751 N N . TYR A 1 212 ? -0.803 9.195 18.954 1.00 96.88 212 TYR A N 1
ATOM 1752 C CA . TYR A 1 212 ? -1.535 8.470 19.987 1.00 96.88 212 TYR A CA 1
ATOM 1753 C C . TYR A 1 212 ? -1.557 9.240 21.309 1.00 96.88 212 TYR A C 1
ATOM 1755 O O . TYR A 1 212 ? -2.607 9.364 21.941 1.00 96.88 212 TYR A O 1
ATOM 1763 N N . LYS A 1 213 ? -0.411 9.789 21.723 1.00 96.62 213 LYS A N 1
ATOM 1764 C CA . LYS A 1 213 ? -0.300 10.575 22.952 1.00 96.62 213 LYS A CA 1
ATOM 1765 C C . LYS A 1 213 ? -1.183 11.821 22.899 1.00 96.62 213 LYS A C 1
ATOM 1767 O O . LYS A 1 213 ? -1.936 12.062 23.836 1.00 96.62 213 LYS A O 1
ATOM 1772 N N . ASP A 1 214 ? -1.137 12.580 21.813 1.00 95.62 214 ASP A N 1
ATOM 1773 C CA . ASP A 1 214 ? -1.905 13.820 21.680 1.00 95.62 214 ASP A CA 1
ATOM 1774 C C . ASP A 1 214 ? -3.413 13.560 21.602 1.00 95.62 214 ASP A C 1
ATOM 1776 O O . ASP A 1 214 ? -4.205 14.193 22.302 1.00 95.62 214 ASP A O 1
ATOM 1780 N N . PHE A 1 215 ? -3.823 12.600 20.773 1.00 96.69 215 PHE A N 1
ATOM 1781 C CA . PHE A 1 215 ? -5.234 12.345 20.512 1.00 96.69 215 PHE A CA 1
ATOM 1782 C C . PHE A 1 215 ? -5.881 11.451 21.570 1.00 96.69 215 PHE A C 1
ATOM 1784 O O . PHE A 1 215 ? -6.908 11.803 22.144 1.00 96.69 215 PHE A O 1
ATOM 1791 N N . VAL A 1 216 ? -5.299 10.287 21.852 1.00 97.38 216 VAL A N 1
ATOM 1792 C CA . VAL A 1 216 ? -5.926 9.279 22.716 1.00 97.38 216 VAL A CA 1
ATOM 1793 C C . VAL A 1 216 ? -5.708 9.618 24.186 1.00 97.38 216 VAL A C 1
ATOM 1795 O O . VAL A 1 216 ? -6.682 9.674 24.936 1.00 97.38 216 VAL A O 1
ATOM 1798 N N . VAL A 1 217 ? -4.461 9.883 24.589 1.00 96.94 217 VAL A N 1
ATOM 1799 C CA . VAL A 1 217 ? -4.096 10.084 26.004 1.00 96.94 217 VAL A CA 1
ATOM 1800 C C . VAL A 1 217 ? -4.440 11.496 26.477 1.00 96.94 217 VAL A C 1
ATOM 1802 O O . VAL A 1 217 ? -5.181 11.656 27.441 1.00 96.94 217 VAL A O 1
ATOM 1805 N N . ASN A 1 218 ? -3.944 12.520 25.781 1.00 95.75 218 ASN A N 1
ATOM 1806 C CA . ASN A 1 218 ? -4.079 13.916 26.202 1.00 95.75 218 ASN A CA 1
ATOM 1807 C C . ASN A 1 218 ? -5.396 14.562 25.756 1.00 95.75 218 ASN A C 1
ATOM 1809 O O . ASN A 1 218 ? -5.774 15.591 26.312 1.00 95.75 218 ASN A O 1
ATOM 1813 N N . ASN A 1 219 ? -6.069 13.995 24.746 1.00 95.00 219 ASN A N 1
ATOM 1814 C CA . ASN A 1 219 ? -7.257 14.580 24.117 1.00 95.00 219 ASN A CA 1
ATOM 1815 C C . ASN A 1 219 ? -7.060 16.065 23.736 1.00 95.00 219 ASN A C 1
ATOM 1817 O O . ASN A 1 219 ? -7.939 16.897 23.951 1.00 95.00 219 ASN A O 1
ATOM 1821 N N . SER A 1 220 ? -5.876 16.415 23.223 1.00 93.19 220 SER A N 1
ATOM 1822 C CA . SER A 1 220 ? -5.474 17.804 22.949 1.00 93.19 220 SER A CA 1
ATOM 1823 C C . SER A 1 220 ? -5.767 18.265 21.515 1.00 93.19 220 SER A C 1
ATOM 1825 O O . SER A 1 220 ? -5.614 19.447 21.202 1.00 93.19 220 SER A O 1
ATOM 1827 N N . VAL A 1 221 ? -6.190 17.348 20.641 1.00 93.19 221 VAL A N 1
ATOM 1828 C CA . VAL A 1 221 ? -6.486 17.617 19.226 1.00 93.19 221 VAL A CA 1
ATOM 1829 C C . VAL A 1 221 ? -7.878 18.227 19.090 1.00 93.19 221 VAL A C 1
ATOM 1831 O O . VAL A 1 221 ? -8.868 17.644 19.528 1.00 93.19 221 VAL A O 1
ATOM 1834 N N . LYS A 1 222 ? -7.965 19.397 18.452 1.00 92.50 222 LYS A N 1
ATOM 1835 C CA . LYS A 1 222 ? -9.238 20.097 18.227 1.00 92.50 222 LYS A CA 1
ATOM 1836 C C . LYS A 1 222 ? -10.045 19.444 17.105 1.00 92.50 222 LYS A C 1
ATOM 1838 O O . LYS A 1 222 ? -9.474 18.888 16.172 1.00 92.50 222 LYS A O 1
ATOM 1843 N N . ASP A 1 223 ? -11.364 19.630 17.120 1.00 91.00 223 ASP A N 1
ATOM 1844 C CA . ASP A 1 223 ? -12.281 19.100 16.096 1.00 91.00 223 ASP A CA 1
ATOM 1845 C C . ASP A 1 223 ? -11.866 19.469 14.665 1.00 91.00 223 ASP A C 1
ATOM 1847 O O . ASP A 1 223 ? -11.878 18.618 13.780 1.00 91.00 223 ASP A O 1
ATOM 1851 N N . CYS A 1 224 ? -11.422 20.711 14.442 1.00 86.56 224 CYS A N 1
ATOM 1852 C CA . CYS A 1 224 ? -10.955 21.179 13.133 1.00 86.56 224 CYS A CA 1
ATOM 1853 C C . CYS A 1 224 ? -9.612 20.572 12.683 1.00 86.56 224 CYS A C 1
ATOM 1855 O O . CYS A 1 224 ? -9.208 20.752 11.533 1.00 86.56 224 CYS A O 1
ATOM 1857 N N . GLU A 1 225 ? -8.909 19.876 13.577 1.00 90.44 225 GLU A N 1
ATOM 1858 C CA . GLU A 1 225 ? -7.628 19.216 13.324 1.00 90.44 225 GLU A CA 1
ATOM 1859 C C . GLU A 1 225 ? -7.769 17.688 13.202 1.00 90.44 225 GLU A C 1
ATOM 1861 O O . GLU A 1 225 ? -6.803 17.036 12.810 1.00 90.44 225 GLU A O 1
ATOM 1866 N N . ILE A 1 226 ? -8.951 17.104 13.449 1.00 92.44 226 ILE A N 1
ATOM 1867 C CA . ILE A 1 226 ? -9.180 15.645 13.402 1.00 92.44 226 ILE A CA 1
ATOM 1868 C C . ILE A 1 226 ? -8.764 15.048 12.060 1.00 92.44 226 ILE A C 1
ATOM 1870 O O . ILE A 1 226 ? -8.126 13.999 12.018 1.00 92.44 226 ILE A O 1
ATOM 1874 N N . ARG A 1 227 ? -9.045 15.729 10.946 1.00 90.69 227 ARG A N 1
ATOM 1875 C CA . ARG A 1 227 ? -8.608 15.291 9.608 1.00 90.69 227 ARG A CA 1
ATOM 1876 C C . ARG A 1 227 ? -7.091 15.077 9.482 1.00 90.69 227 ARG A C 1
ATOM 1878 O O . ARG A 1 227 ? -6.654 14.291 8.642 1.00 90.69 227 ARG A O 1
ATOM 1885 N N . ASN A 1 228 ? -6.280 15.757 10.295 1.00 89.88 228 ASN A N 1
ATOM 1886 C CA . ASN A 1 228 ? -4.819 15.635 10.271 1.00 89.88 228 ASN A CA 1
ATOM 1887 C C . ASN A 1 228 ? -4.337 14.326 10.908 1.00 89.88 228 ASN A C 1
ATOM 1889 O O . ASN A 1 228 ? -3.225 13.887 10.616 1.00 89.88 228 ASN A O 1
ATOM 1893 N N . LEU A 1 229 ? -5.188 13.658 11.694 1.00 92.00 229 LEU A N 1
ATOM 1894 C CA . LEU A 1 229 ? -4.889 12.344 12.257 1.00 92.00 229 LEU A CA 1
ATOM 1895 C C . LEU A 1 229 ? -4.701 11.285 11.169 1.00 92.00 229 LEU A C 1
ATOM 1897 O O . LEU A 1 229 ? -3.997 10.312 11.380 1.00 92.00 229 LEU A O 1
ATOM 1901 N N . GLY A 1 230 ? -5.244 11.489 9.967 1.00 88.62 230 GLY A N 1
ATOM 1902 C CA . GLY A 1 230 ? -5.093 10.524 8.885 1.00 88.62 230 GLY A CA 1
ATOM 1903 C C . GLY A 1 230 ? -3.654 10.310 8.397 1.00 88.62 230 GLY A C 1
ATOM 1904 O O . GLY A 1 230 ? -3.442 9.324 7.702 1.00 88.62 230 GLY A O 1
ATOM 1905 N N . ILE A 1 231 ? -2.675 11.175 8.711 1.00 85.94 231 ILE A N 1
ATOM 1906 C CA . ILE A 1 231 ? -1.267 11.140 8.237 1.00 85.94 231 ILE A CA 1
ATOM 1907 C C . ILE A 1 231 ? -1.148 10.886 6.719 1.00 85.94 231 ILE A C 1
ATOM 1909 O O . ILE A 1 231 ? -0.939 9.757 6.269 1.00 85.94 231 ILE A O 1
ATOM 1913 N N . ASN A 1 232 ? -1.271 11.919 5.884 1.00 79.81 232 ASN A N 1
ATOM 1914 C CA . ASN A 1 232 ? -1.232 11.797 4.417 1.00 79.81 232 ASN A CA 1
ATOM 1915 C C . ASN A 1 232 ? -0.022 12.503 3.796 1.00 79.81 232 ASN A C 1
ATOM 1917 O O . ASN A 1 232 ? 0.337 13.589 4.233 1.00 79.81 232 ASN A O 1
ATOM 1921 N N . MET A 1 233 ? 0.521 11.951 2.702 1.00 69.81 233 MET A N 1
ATOM 1922 C CA . MET A 1 233 ? 1.547 12.642 1.901 1.00 69.81 233 MET A CA 1
ATOM 1923 C C . MET A 1 233 ? 0.997 13.873 1.159 1.00 69.81 233 MET A C 1
ATOM 1925 O O . MET A 1 233 ? 1.712 14.850 0.982 1.00 69.81 233 MET A O 1
ATOM 1929 N N . ASN A 1 234 ? -0.280 13.847 0.755 1.00 68.81 234 ASN A N 1
ATOM 1930 C CA . ASN A 1 234 ? -0.901 14.870 -0.104 1.00 68.81 234 ASN A CA 1
ATOM 1931 C C . ASN A 1 234 ? -1.914 15.763 0.648 1.00 68.81 234 ASN A C 1
ATOM 1933 O O . ASN A 1 234 ? -2.860 16.267 0.044 1.00 68.81 234 ASN A O 1
ATOM 1937 N N . GLY A 1 235 ? -1.756 15.914 1.969 1.00 71.25 235 GLY A N 1
ATOM 1938 C CA . GLY A 1 235 ? -2.634 16.729 2.820 1.00 71.25 235 GLY A CA 1
ATOM 1939 C C . GLY A 1 235 ? -3.898 16.019 3.335 1.00 71.25 235 GLY A C 1
ATOM 1940 O O . GLY A 1 235 ? -4.243 14.910 2.923 1.00 71.25 235 GLY A O 1
ATOM 1941 N N . SER A 1 236 ? -4.598 16.660 4.276 1.00 80.62 236 SER A N 1
ATOM 1942 C CA . SER A 1 236 ? -5.712 16.073 5.045 1.00 80.62 236 SER A CA 1
ATOM 1943 C C . SER A 1 236 ? -7.097 16.201 4.396 1.00 80.62 236 SER A C 1
ATOM 1945 O O . SER A 1 236 ? -8.077 15.673 4.917 1.00 80.62 236 SER A O 1
ATOM 1947 N N . GLN A 1 237 ? -7.204 16.836 3.225 1.00 81.31 237 GLN A N 1
ATOM 1948 C CA . GLN A 1 237 ? -8.476 17.032 2.509 1.00 81.31 237 GLN A CA 1
ATOM 1949 C C . GLN A 1 237 ? -9.204 15.724 2.154 1.00 81.31 237 GLN A C 1
ATOM 1951 O O . GLN A 1 237 ? -10.429 15.685 2.093 1.00 81.31 237 GLN A O 1
ATOM 1956 N N . TYR A 1 238 ? -8.460 14.632 1.969 1.00 80.12 238 TYR A N 1
ATOM 1957 C CA . TYR A 1 238 ? -9.018 13.312 1.662 1.00 80.12 238 TYR A CA 1
ATOM 1958 C C . TYR A 1 238 ? -9.646 12.611 2.875 1.00 80.12 238 TYR A C 1
ATOM 1960 O O . TYR A 1 238 ? -10.191 11.520 2.724 1.00 80.12 238 TYR A O 1
ATOM 1968 N N . GLU A 1 239 ? -9.570 13.223 4.059 1.00 88.75 239 GLU A N 1
ATOM 1969 C CA . GLU A 1 239 ? -10.050 12.658 5.323 1.00 88.75 239 GLU A CA 1
ATOM 1970 C C . GLU A 1 239 ? -11.293 13.377 5.875 1.00 88.75 239 GLU A C 1
ATOM 1972 O O . GLU A 1 239 ? -11.725 13.110 6.994 1.00 88.75 239 GLU A O 1
ATOM 1977 N N . ILE A 1 240 ? -11.905 14.280 5.098 1.00 90.50 240 ILE A N 1
ATOM 1978 C CA . ILE A 1 240 ? -13.111 15.026 5.510 1.00 90.50 240 ILE A CA 1
ATOM 1979 C C . ILE A 1 240 ? -14.251 14.078 5.908 1.00 90.50 240 ILE A C 1
ATOM 1981 O O . ILE A 1 240 ? -14.988 14.337 6.858 1.00 90.50 240 ILE A O 1
ATOM 1985 N N . SER A 1 241 ? -14.425 12.976 5.181 1.00 92.06 241 SER A N 1
ATOM 1986 C CA . SER A 1 241 ? -15.482 12.005 5.474 1.00 92.06 241 SER A CA 1
ATOM 1987 C C . SER A 1 241 ? -15.208 11.247 6.780 1.00 92.06 241 SER A C 1
ATOM 1989 O O . SER A 1 241 ? -16.139 10.968 7.529 1.00 92.06 241 SER A O 1
ATOM 1991 N N . GLN A 1 242 ? -13.942 10.961 7.084 1.00 93.00 242 GLN A N 1
ATOM 1992 C CA . GLN A 1 242 ? -13.495 10.305 8.312 1.00 93.00 242 GLN A CA 1
ATOM 1993 C C . GLN A 1 242 ? -13.623 11.239 9.517 1.00 93.00 242 GLN A C 1
ATOM 1995 O O . GLN A 1 242 ? -14.106 10.810 10.558 1.00 93.00 242 GLN A O 1
ATOM 2000 N N . GLU A 1 243 ? -13.289 12.520 9.362 1.00 94.69 243 GLU A N 1
ATOM 2001 C CA . GLU A 1 243 ? -13.545 13.558 10.368 1.00 94.69 243 GLU A CA 1
ATOM 2002 C C . GLU A 1 243 ? -15.040 13.653 10.698 1.00 94.69 243 GLU A C 1
ATOM 2004 O O . GLU A 1 243 ? -15.422 13.575 11.864 1.00 94.69 243 GLU A O 1
ATOM 2009 N N . LYS A 1 244 ? -15.909 13.737 9.681 1.00 95.31 244 LYS A N 1
ATOM 2010 C CA . LYS A 1 244 ? -17.369 13.757 9.887 1.00 95.31 244 LYS A CA 1
ATOM 2011 C C . LYS A 1 244 ? -17.873 12.501 10.592 1.00 95.31 244 LYS A C 1
ATOM 2013 O O . LYS A 1 244 ? -18.735 12.597 11.461 1.00 95.31 244 LYS A O 1
ATOM 2018 N N . LEU A 1 245 ? -17.342 11.336 10.218 1.00 96.38 245 LEU A N 1
ATOM 2019 C CA . LEU A 1 245 ? -17.691 10.073 10.859 1.00 96.38 245 LEU A CA 1
ATOM 2020 C C . LEU A 1 245 ? -17.256 10.058 12.330 1.00 96.38 245 LEU A C 1
ATOM 2022 O O . LEU A 1 245 ? -18.049 9.674 13.182 1.00 96.38 245 LEU A O 1
ATOM 2026 N N . TYR A 1 246 ? -16.035 10.509 12.630 1.00 97.06 246 TYR A N 1
ATOM 2027 C CA . TYR A 1 246 ? -15.529 10.604 13.997 1.00 97.06 246 TYR A CA 1
ATOM 2028 C C . TYR A 1 246 ? -16.429 11.472 14.874 1.00 97.06 246 TYR A C 1
ATOM 2030 O O . TYR A 1 246 ? -16.858 11.017 15.928 1.00 97.06 246 TYR A O 1
ATOM 2038 N N . LEU A 1 247 ? -16.739 12.694 14.428 1.00 96.81 247 LEU A N 1
ATOM 2039 C CA . LEU A 1 247 ? -17.544 13.641 15.204 1.00 96.81 247 LEU A CA 1
ATOM 2040 C C . LEU A 1 247 ? -18.943 13.079 15.490 1.00 96.81 247 LEU A C 1
ATOM 2042 O O . LEU A 1 247 ? -19.395 13.116 16.630 1.00 96.81 247 LEU A O 1
ATOM 2046 N N . LEU A 1 248 ? -19.583 12.463 14.490 1.00 97.00 248 LEU A N 1
ATOM 2047 C CA . LEU A 1 248 ? -20.892 11.827 14.659 1.00 97.00 248 LEU A CA 1
ATOM 2048 C C . LEU A 1 248 ? -20.857 10.664 15.666 1.00 97.00 248 LEU A C 1
ATOM 2050 O O . LEU A 1 248 ? -21.774 10.511 16.472 1.00 97.00 248 LEU A O 1
ATOM 2054 N N . LEU A 1 249 ? -19.811 9.833 15.626 1.00 97.56 249 LEU A N 1
ATOM 2055 C CA . LEU A 1 249 ? -19.660 8.711 16.555 1.00 97.56 249 LEU A CA 1
ATOM 2056 C C . LEU A 1 249 ? -19.237 9.161 17.956 1.00 97.56 249 LEU A C 1
ATOM 2058 O O . LEU A 1 249 ? -19.660 8.543 18.929 1.00 97.56 249 LEU A O 1
ATOM 2062 N N . ARG A 1 250 ? -18.467 10.247 18.074 1.00 97.06 250 ARG A N 1
ATOM 2063 C CA . ARG A 1 250 ? -18.145 10.875 19.359 1.00 97.06 250 ARG A CA 1
ATOM 2064 C C . ARG A 1 250 ? -19.413 11.380 20.032 1.00 97.06 250 ARG A C 1
ATOM 2066 O O . ARG A 1 250 ? -19.645 11.068 21.191 1.00 97.06 250 ARG A O 1
ATOM 2073 N N . ASP A 1 251 ? -20.257 12.101 19.300 1.00 96.69 251 ASP A N 1
ATOM 2074 C CA . ASP A 1 251 ? -21.512 12.614 19.849 1.00 96.69 251 ASP A CA 1
ATOM 2075 C C . ASP A 1 251 ? -22.448 11.461 20.273 1.00 96.69 251 ASP A C 1
ATOM 2077 O O . ASP A 1 251 ? -23.206 11.593 21.233 1.00 96.69 251 ASP A O 1
ATOM 2081 N N . CYS A 1 252 ? -22.356 10.298 19.617 1.00 95.94 252 CYS A N 1
ATOM 2082 C CA . CYS A 1 252 ? -23.027 9.070 20.049 1.00 95.94 252 CYS A CA 1
ATOM 2083 C C . CYS A 1 252 ? -22.409 8.440 21.309 1.00 95.94 252 CYS A C 1
ATOM 2085 O O . CYS A 1 252 ? -23.139 8.006 22.204 1.00 95.94 252 CYS A O 1
ATOM 2087 N N . ASN A 1 253 ? -21.078 8.418 21.409 1.00 97.25 253 ASN A N 1
ATOM 2088 C CA . ASN A 1 253 ? -20.358 7.978 22.605 1.00 97.25 253 ASN A CA 1
ATOM 2089 C C . ASN A 1 253 ? -20.696 8.852 23.827 1.00 97.25 253 ASN A C 1
ATOM 2091 O O . ASN A 1 253 ? -20.873 8.338 24.924 1.00 97.25 253 ASN A O 1
ATOM 2095 N N . GLU A 1 254 ? -20.879 10.156 23.621 1.00 94.94 254 GLU A N 1
ATOM 2096 C CA . GLU A 1 254 ? -21.265 11.125 24.654 1.00 94.94 254 GLU A CA 1
ATOM 2097 C C . GLU A 1 254 ? -22.779 11.140 24.954 1.00 94.94 254 GLU A C 1
ATOM 2099 O O . GLU A 1 254 ? -23.243 11.955 25.751 1.00 94.94 254 GLU A O 1
ATOM 2104 N N . GLY A 1 255 ? -23.570 10.273 24.308 1.00 92.69 255 GLY A N 1
ATOM 2105 C CA . GLY A 1 255 ? -25.020 10.174 24.514 1.00 92.69 255 GLY A CA 1
ATOM 2106 C C . GLY A 1 255 ? -25.834 11.349 23.957 1.00 92.69 255 GLY A C 1
ATOM 2107 O O . GLY A 1 255 ? -27.011 11.487 24.281 1.00 92.69 255 GLY A O 1
ATOM 2108 N N . LYS A 1 256 ? -25.233 12.201 23.118 1.00 93.50 256 LYS A N 1
ATOM 2109 C CA . LYS A 1 256 ? -25.874 13.394 22.540 1.00 93.50 256 LYS A CA 1
ATOM 2110 C C . LYS A 1 256 ? -26.740 13.070 21.324 1.00 93.50 256 LYS A C 1
ATOM 2112 O O . LYS A 1 256 ? -27.722 13.763 21.070 1.00 93.50 256 LYS A O 1
ATOM 2117 N N . VAL A 1 257 ? -26.361 12.053 20.545 1.00 92.88 257 VAL A N 1
ATOM 2118 C CA . VAL A 1 257 ? -27.008 11.695 19.271 1.00 92.88 257 VAL A CA 1
ATOM 2119 C C . VAL A 1 257 ? -27.122 10.175 19.133 1.00 92.88 257 VAL A C 1
ATOM 2121 O O . VAL A 1 257 ? -26.251 9.433 19.576 1.00 92.88 257 VAL A O 1
ATOM 2124 N N . SER A 1 258 ? -28.171 9.700 18.457 1.00 90.94 258 SER A N 1
ATOM 2125 C CA . SER A 1 258 ? -28.266 8.321 17.965 1.00 90.94 258 SER A CA 1
ATOM 2126 C C . SER A 1 258 ? -28.251 8.332 16.428 1.00 90.94 258 SER A C 1
ATOM 2128 O O . SER A 1 258 ? -29.260 8.683 15.811 1.00 90.94 258 SER A O 1
ATOM 2130 N N . PRO A 1 259 ? -27.101 8.047 15.786 1.00 92.31 259 PRO A N 1
ATOM 2131 C CA . PRO A 1 259 ? -26.975 8.097 14.333 1.00 92.31 259 PRO A CA 1
ATOM 2132 C C . PRO A 1 259 ? -27.885 7.087 13.629 1.00 92.31 259 PRO A C 1
ATOM 2134 O O . PRO A 1 259 ? -27.867 5.899 13.944 1.00 92.31 259 PRO A O 1
ATOM 2137 N N . SER A 1 260 ? -28.627 7.531 12.612 1.00 92.94 260 SER A N 1
ATOM 2138 C CA . SER A 1 260 ? -29.396 6.612 11.767 1.00 92.94 260 SER A CA 1
ATOM 2139 C C . SER A 1 260 ? -28.517 5.920 10.718 1.00 92.94 260 SER A C 1
ATOM 2141 O O . SER A 1 260 ? -27.439 6.403 10.347 1.00 92.94 260 SER A O 1
ATOM 2143 N N . LEU A 1 261 ? -29.023 4.814 10.163 1.00 92.62 261 LEU A N 1
ATOM 2144 C CA . LEU A 1 261 ? -28.398 4.116 9.035 1.00 92.62 261 LEU A CA 1
ATOM 2145 C C . LEU A 1 261 ? -28.155 5.048 7.836 1.00 92.62 261 LEU A C 1
ATOM 2147 O O . LEU A 1 261 ? -27.121 4.933 7.171 1.00 92.62 261 LEU A O 1
ATOM 2151 N N . ASP A 1 262 ? -29.075 5.977 7.574 1.00 92.56 262 ASP A N 1
ATOM 2152 C CA . ASP A 1 262 ? -28.977 6.913 6.454 1.00 92.56 262 ASP A CA 1
ATOM 2153 C C . ASP A 1 262 ? -27.894 7.973 6.708 1.00 92.56 262 ASP A C 1
ATOM 2155 O O . ASP A 1 262 ? -27.116 8.266 5.799 1.00 92.56 262 ASP A O 1
ATOM 2159 N N . ASN A 1 263 ? -27.750 8.464 7.951 1.00 93.38 263 ASN A N 1
ATOM 2160 C CA . ASN A 1 263 ? -26.663 9.385 8.314 1.00 93.38 263 ASN A CA 1
ATOM 2161 C C . ASN A 1 263 ? -25.287 8.753 8.066 1.00 93.38 263 ASN A C 1
ATOM 2163 O O . ASN A 1 263 ? -24.426 9.357 7.425 1.00 93.38 263 ASN A O 1
ATOM 2167 N N . ILE A 1 264 ? -25.088 7.517 8.541 1.00 94.75 264 ILE A N 1
ATOM 2168 C CA . ILE A 1 264 ? -23.832 6.783 8.348 1.00 94.75 264 ILE A CA 1
ATOM 2169 C C . ILE A 1 264 ? -23.602 6.507 6.859 1.00 94.75 264 ILE A C 1
ATOM 2171 O O . ILE A 1 264 ? -22.510 6.738 6.341 1.00 94.75 264 ILE A O 1
ATOM 2175 N N . THR A 1 265 ? -24.629 6.059 6.136 1.00 93.56 265 THR A N 1
ATOM 2176 C CA . THR A 1 265 ? -24.500 5.712 4.716 1.00 93.56 265 THR A CA 1
ATOM 2177 C C . THR A 1 265 ? -24.162 6.925 3.845 1.00 93.56 265 THR A C 1
ATOM 2179 O O . THR A 1 265 ? -23.329 6.786 2.945 1.00 93.56 265 THR A O 1
ATOM 2182 N N . ASP A 1 266 ? -24.730 8.106 4.119 1.00 94.56 266 ASP A N 1
ATOM 2183 C CA . ASP A 1 266 ? -24.389 9.351 3.413 1.00 94.56 266 ASP A CA 1
ATOM 2184 C C . ASP A 1 266 ? -22.910 9.713 3.602 1.00 94.56 266 ASP A C 1
ATOM 2186 O O . ASP A 1 266 ? -22.200 9.926 2.615 1.00 94.56 266 ASP A O 1
ATOM 2190 N N . ILE A 1 267 ? -22.398 9.680 4.838 1.00 94.94 267 ILE A N 1
ATOM 2191 C CA . ILE A 1 267 ? -20.978 9.959 5.117 1.00 94.94 267 ILE A CA 1
ATOM 2192 C C . ILE A 1 267 ? -20.077 8.948 4.398 1.00 94.94 267 ILE A C 1
ATOM 2194 O O . ILE A 1 267 ? -19.151 9.332 3.679 1.00 94.94 267 ILE A O 1
ATOM 2198 N N . LEU A 1 268 ? -20.380 7.651 4.524 1.00 93.38 268 LEU A N 1
ATOM 2199 C CA . LEU A 1 268 ? -19.614 6.581 3.880 1.00 93.38 268 LEU A CA 1
ATOM 2200 C C . LEU A 1 268 ? -19.663 6.656 2.348 1.00 93.38 268 LEU A C 1
ATOM 2202 O O . LEU A 1 268 ? -18.746 6.187 1.670 1.00 93.38 268 LEU A O 1
ATOM 2206 N N . SER A 1 269 ? -20.719 7.233 1.769 1.00 90.88 269 SER A N 1
ATOM 2207 C CA . SER A 1 269 ? -20.841 7.386 0.319 1.00 90.88 269 SER A CA 1
ATOM 2208 C C . SER A 1 269 ? -19.749 8.286 -0.271 1.00 90.88 269 SER A C 1
ATOM 2210 O O . SER A 1 269 ? -19.317 8.030 -1.399 1.00 90.88 269 SER A O 1
ATOM 2212 N N . ARG A 1 270 ? -19.267 9.249 0.527 1.00 91.88 270 ARG A N 1
ATOM 2213 C CA . ARG A 1 270 ? -18.277 10.280 0.181 1.00 91.88 270 ARG A CA 1
ATOM 2214 C C . ARG A 1 270 ? -16.836 9.874 0.499 1.00 91.88 270 ARG A C 1
ATOM 2216 O O . ARG A 1 270 ? -15.915 10.659 0.288 1.00 91.88 270 ARG A O 1
ATOM 2223 N N . ILE A 1 271 ? -16.616 8.679 1.047 1.00 88.19 271 ILE A N 1
ATOM 2224 C CA . ILE A 1 271 ? -15.270 8.117 1.216 1.00 88.19 271 ILE A CA 1
ATOM 2225 C C . ILE A 1 271 ? -14.743 7.668 -0.153 1.00 88.19 271 ILE A C 1
ATOM 2227 O O . ILE A 1 271 ? -15.500 7.146 -0.976 1.00 88.19 271 ILE A O 1
ATOM 2231 N N . SER A 1 272 ? -13.441 7.853 -0.392 1.00 80.94 272 SER A N 1
ATOM 2232 C CA . SER A 1 272 ? -12.776 7.380 -1.609 1.00 80.94 272 SER A CA 1
ATOM 2233 C C . SER A 1 272 ? -12.986 5.875 -1.826 1.00 80.94 272 SER A C 1
ATOM 2235 O O . SER A 1 272 ? -13.022 5.089 -0.876 1.00 80.94 272 SER A O 1
ATOM 2237 N N . SER A 1 273 ? -13.130 5.467 -3.090 1.00 70.56 273 SER A N 1
ATOM 2238 C CA . SER A 1 273 ? -13.557 4.115 -3.483 1.00 70.56 273 SER A CA 1
ATOM 2239 C C . SER A 1 273 ? -12.760 2.987 -2.816 1.00 70.56 273 SER A C 1
ATOM 2241 O O . SER A 1 273 ? -13.384 2.052 -2.321 1.00 70.56 273 SER A O 1
ATOM 2243 N N . GLY A 1 274 ? -11.430 3.105 -2.719 1.00 78.06 274 GLY A N 1
ATOM 2244 C CA . GLY A 1 274 ? -10.564 2.074 -2.124 1.00 78.06 274 GLY A CA 1
ATOM 2245 C C . GLY A 1 274 ? -10.814 1.811 -0.632 1.00 78.06 274 GLY A C 1
ATOM 2246 O O . GLY A 1 274 ? -10.839 0.666 -0.196 1.00 78.06 274 GLY A O 1
ATOM 2247 N N . LYS A 1 275 ? -11.101 2.852 0.162 1.00 86.31 275 LYS A N 1
ATOM 2248 C CA . LYS A 1 275 ? -11.352 2.717 1.613 1.00 86.31 275 LYS A CA 1
ATOM 2249 C C . LYS A 1 275 ? -12.824 2.426 1.934 1.00 86.31 275 LYS A C 1
ATOM 2251 O O . LYS A 1 275 ? -13.155 1.968 3.028 1.00 86.31 275 LYS A O 1
ATOM 2256 N N . LYS A 1 276 ? -13.732 2.751 1.009 1.00 89.94 276 LYS A N 1
ATOM 2257 C CA . LYS A 1 276 ? -15.186 2.765 1.227 1.00 89.94 276 LYS A CA 1
ATOM 2258 C C . LYS A 1 276 ? -15.758 1.394 1.579 1.00 89.94 276 LYS A C 1
ATOM 2260 O O . LYS A 1 276 ? -16.635 1.316 2.437 1.00 89.94 276 LYS A O 1
ATOM 2265 N N . SER A 1 277 ? -15.293 0.327 0.931 1.00 90.94 277 SER A N 1
ATOM 2266 C CA . SER A 1 277 ? -15.726 -1.049 1.219 1.00 90.94 277 SER A CA 1
ATOM 2267 C C . SER A 1 277 ? -15.397 -1.447 2.661 1.00 90.94 277 SER A C 1
ATOM 2269 O O . SER A 1 277 ? -16.263 -1.946 3.375 1.00 90.94 277 SER A O 1
ATOM 2271 N N . PHE A 1 278 ? -14.183 -1.141 3.116 1.00 93.44 278 PHE A N 1
ATOM 2272 C CA . PHE A 1 278 ? -13.716 -1.450 4.463 1.00 93.44 278 PHE A CA 1
ATOM 2273 C C . PHE A 1 278 ? -14.455 -0.667 5.545 1.00 93.44 278 PHE A C 1
ATOM 2275 O O . PHE A 1 278 ? -14.902 -1.259 6.523 1.00 93.44 278 PHE A O 1
ATOM 2282 N N . TRP A 1 279 ? -14.671 0.636 5.344 1.00 95.19 279 TRP A N 1
ATOM 2283 C CA . TRP A 1 279 ? -15.481 1.426 6.275 1.00 95.19 279 TRP A CA 1
ATOM 2284 C C . TRP A 1 279 ? -16.937 0.954 6.329 1.00 95.19 279 TRP A C 1
ATOM 2286 O O . TRP A 1 279 ? -17.522 0.902 7.407 1.00 95.19 279 TRP A O 1
ATOM 2296 N N . LYS A 1 280 ? -17.524 0.549 5.194 1.00 93.94 280 LYS A N 1
ATOM 2297 C CA . LYS A 1 280 ? -18.857 -0.071 5.183 1.00 93.94 280 LYS A CA 1
ATOM 2298 C C . LYS A 1 280 ? -18.883 -1.373 5.971 1.00 93.94 280 LYS A C 1
ATOM 2300 O O . LYS A 1 280 ? -19.804 -1.555 6.753 1.00 93.94 280 LYS A O 1
ATOM 2305 N N . LYS A 1 281 ? -17.885 -2.241 5.798 1.00 94.12 281 LYS A N 1
ATOM 2306 C CA . LYS A 1 281 ? -17.787 -3.496 6.551 1.00 94.12 281 LYS A CA 1
ATOM 2307 C C . LYS A 1 281 ? -17.654 -3.242 8.057 1.00 94.12 281 LYS A C 1
ATOM 2309 O O . LYS A 1 281 ? -18.328 -3.910 8.829 1.00 94.12 281 LYS A O 1
ATOM 2314 N N . LEU A 1 282 ? -16.857 -2.249 8.464 1.00 95.75 282 LEU A N 1
ATOM 2315 C CA . LEU A 1 282 ? -16.714 -1.867 9.873 1.00 95.75 282 LEU A CA 1
ATOM 2316 C C . LEU A 1 282 ? -18.019 -1.328 10.471 1.00 95.75 282 LEU A C 1
ATOM 2318 O O . LEU A 1 282 ? -18.369 -1.702 11.582 1.00 95.75 282 LEU A O 1
ATOM 2322 N N . MET A 1 283 ? -18.717 -0.442 9.754 1.00 95.88 283 MET A N 1
ATOM 2323 C CA . MET A 1 283 ? -19.881 0.269 10.294 1.00 95.88 283 MET A CA 1
ATOM 2324 C C . MET A 1 283 ? -21.204 -0.485 10.128 1.00 95.88 283 MET A C 1
ATOM 2326 O O . MET A 1 283 ? -22.113 -0.296 10.926 1.00 95.88 283 MET A O 1
ATOM 2330 N N . LEU A 1 284 ? -21.343 -1.286 9.069 1.00 94.94 284 LEU A N 1
ATOM 2331 C CA . LEU A 1 284 ? -22.614 -1.881 8.633 1.00 94.94 284 LEU A CA 1
ATOM 2332 C C . LEU A 1 284 ? -22.561 -3.415 8.528 1.00 94.94 284 LEU A C 1
ATOM 2334 O O . LEU A 1 284 ? -23.567 -4.033 8.173 1.00 94.94 284 LEU A O 1
ATOM 2338 N N . GLY A 1 285 ? -21.405 -4.028 8.789 1.00 92.81 285 GLY A N 1
ATOM 2339 C CA . GLY A 1 285 ? -21.190 -5.464 8.640 1.00 92.81 285 GLY A CA 1
ATOM 2340 C C . GLY A 1 285 ? -21.105 -5.918 7.177 1.00 92.81 285 GLY A C 1
ATOM 2341 O O . GLY A 1 285 ? -21.030 -5.118 6.242 1.00 92.81 285 GLY A O 1
ATOM 2342 N N . GLU A 1 286 ? -21.102 -7.236 6.970 1.00 89.56 286 GLU A N 1
ATOM 2343 C CA . GLU A 1 286 ? -20.934 -7.855 5.642 1.00 89.56 286 GLU A CA 1
ATOM 2344 C C . GLU A 1 286 ? -22.253 -8.121 4.903 1.00 89.56 286 GLU A C 1
ATOM 2346 O O . GLU A 1 286 ? -22.267 -8.357 3.696 1.00 89.56 286 GLU A O 1
ATOM 2351 N N . SER A 1 287 ? -23.383 -8.089 5.610 1.00 88.19 287 SER A N 1
ATOM 2352 C CA . SER A 1 287 ? -24.680 -8.405 5.014 1.00 88.19 287 SER A CA 1
ATOM 2353 C C . SER A 1 287 ? -25.113 -7.340 4.010 1.00 88.19 287 SER A C 1
ATOM 2355 O O . SER A 1 287 ? -25.072 -6.149 4.298 1.00 88.19 287 SER A O 1
ATOM 2357 N N . ASN A 1 288 ? -25.667 -7.760 2.870 1.00 85.62 288 ASN A N 1
ATOM 2358 C CA . ASN A 1 288 ? -26.277 -6.850 1.896 1.00 85.62 288 ASN A CA 1
ATOM 2359 C C . ASN A 1 288 ? -27.706 -6.411 2.266 1.00 85.62 288 ASN A C 1
ATOM 2361 O O . ASN A 1 288 ? -28.168 -5.376 1.787 1.00 85.62 288 ASN A O 1
ATOM 2365 N N . GLN A 1 289 ? -28.394 -7.150 3.143 1.00 90.12 289 GLN A N 1
ATOM 2366 C CA . GLN A 1 289 ? -29.780 -6.871 3.538 1.00 90.12 289 GLN A CA 1
ATOM 2367 C C . GLN A 1 289 ? -29.873 -5.652 4.470 1.00 90.12 289 GLN A C 1
ATOM 2369 O O . GLN A 1 289 ? -29.196 -5.617 5.499 1.00 90.12 289 GLN A O 1
ATOM 2374 N N . LYS A 1 290 ? -30.759 -4.692 4.152 1.00 90.25 290 LYS A N 1
ATOM 2375 C CA . LYS A 1 290 ? -30.927 -3.433 4.909 1.00 90.25 290 LYS A CA 1
ATOM 2376 C C . LYS A 1 290 ? -31.210 -3.671 6.398 1.00 90.25 290 LYS A C 1
ATOM 2378 O O . LYS A 1 290 ? -30.544 -3.071 7.233 1.00 90.25 290 LYS A O 1
ATOM 2383 N N . ASN A 1 291 ? -32.120 -4.590 6.727 1.00 91.62 291 ASN A N 1
ATOM 2384 C CA . ASN A 1 291 ? -32.490 -4.879 8.120 1.00 91.62 291 ASN A CA 1
ATOM 2385 C C . ASN A 1 291 ? -31.307 -5.427 8.931 1.00 91.62 291 ASN A C 1
ATOM 2387 O O . ASN A 1 291 ? -31.069 -4.984 10.046 1.00 91.62 291 ASN A O 1
ATOM 2391 N N . LYS A 1 292 ? -30.504 -6.326 8.348 1.00 93.50 292 LYS A N 1
ATOM 2392 C CA . LYS A 1 292 ? -29.303 -6.864 9.008 1.00 93.50 292 LYS A CA 1
ATOM 2393 C C . LYS A 1 292 ? -28.228 -5.793 9.226 1.00 93.50 292 LYS A C 1
ATOM 2395 O O . LYS A 1 292 ? -27.590 -5.797 10.270 1.00 93.50 292 LYS A O 1
ATOM 2400 N N . LYS A 1 293 ? -28.057 -4.858 8.280 1.00 93.88 293 LYS A N 1
ATOM 2401 C CA . LYS A 1 293 ? -27.154 -3.703 8.456 1.00 93.88 293 LYS A CA 1
ATOM 2402 C C . LYS A 1 293 ? -27.608 -2.796 9.597 1.00 93.88 293 LYS A C 1
ATOM 2404 O O . LYS A 1 293 ? -26.771 -2.309 10.342 1.00 93.88 293 LYS A O 1
ATOM 2409 N N . ALA A 1 294 ? -28.917 -2.569 9.717 1.00 93.12 294 ALA A N 1
ATOM 2410 C CA . ALA A 1 294 ? -29.481 -1.759 10.792 1.00 93.12 294 ALA A CA 1
ATOM 2411 C C . ALA A 1 294 ? -29.237 -2.400 12.167 1.00 93.12 294 ALA A C 1
ATOM 2413 O O . ALA A 1 294 ? -28.759 -1.713 13.059 1.00 93.12 294 ALA A O 1
ATOM 2414 N N . ILE A 1 295 ? -29.472 -3.712 12.300 1.00 94.62 295 ILE A N 1
ATOM 2415 C CA . ILE A 1 295 ? -29.206 -4.464 13.540 1.00 94.62 295 ILE A CA 1
ATOM 2416 C C . ILE A 1 295 ? -27.719 -4.399 13.906 1.00 94.62 295 ILE A C 1
ATOM 2418 O O . ILE A 1 295 ? -27.378 -4.033 15.025 1.00 94.62 295 ILE A O 1
ATOM 2422 N N . PHE A 1 296 ? -26.829 -4.679 12.947 1.00 96.50 296 PHE A N 1
ATOM 2423 C CA . PHE A 1 296 ? -25.385 -4.604 13.176 1.00 96.50 296 PHE A CA 1
ATOM 2424 C C . PHE A 1 296 ? -24.947 -3.201 13.616 1.00 96.50 296 PHE A C 1
ATOM 2426 O O . PHE A 1 296 ? -24.163 -3.053 14.550 1.00 96.50 296 PHE A O 1
ATOM 2433 N N . LEU A 1 297 ? -25.459 -2.160 12.949 1.00 96.06 297 LEU A N 1
ATOM 2434 C CA . LEU A 1 297 ? -25.162 -0.779 13.311 1.00 96.06 297 LEU A CA 1
ATOM 2435 C C . LEU A 1 297 ? -25.668 -0.462 14.722 1.00 96.06 297 LEU A C 1
ATOM 2437 O O . LEU A 1 297 ? -24.948 0.167 15.485 1.00 96.06 297 LEU A O 1
ATOM 2441 N N . GLU A 1 298 ? -26.867 -0.909 15.093 1.00 95.06 298 GLU A N 1
ATOM 2442 C CA . GLU A 1 298 ? -27.415 -0.701 16.435 1.00 95.06 298 GLU A CA 1
ATOM 2443 C C . GLU A 1 298 ? -26.541 -1.360 17.515 1.00 95.06 298 GLU A C 1
ATOM 2445 O O . GLU A 1 298 ? -26.220 -0.729 18.522 1.00 95.06 298 GLU A O 1
ATOM 2450 N N . GLU A 1 299 ? -26.101 -2.600 17.296 1.00 96.31 299 GLU A N 1
ATOM 2451 C CA . GLU A 1 299 ? -25.172 -3.304 18.189 1.00 96.31 299 GLU A CA 1
ATOM 2452 C C . GLU A 1 299 ? -23.822 -2.583 18.297 1.00 96.31 299 GLU A C 1
ATOM 2454 O O . GLU A 1 299 ? -23.287 -2.409 19.397 1.00 96.31 299 GLU A O 1
ATOM 2459 N N . LEU A 1 300 ? -23.286 -2.106 17.169 1.00 96.56 300 LEU A N 1
ATOM 2460 C CA . LEU A 1 300 ? -22.051 -1.330 17.138 1.00 96.56 300 LEU A CA 1
ATOM 2461 C C . LEU A 1 300 ? -22.194 -0.006 17.898 1.00 96.56 300 LEU A C 1
ATOM 2463 O O . LEU A 1 300 ? -21.310 0.337 18.680 1.00 96.56 300 LEU A O 1
ATOM 2467 N N . LEU A 1 301 ? -23.290 0.729 17.699 1.00 96.31 301 LEU A N 1
ATOM 2468 C CA . LEU A 1 301 ? -23.545 1.992 18.393 1.00 96.31 301 LEU A CA 1
ATOM 2469 C C . LEU A 1 301 ? -23.717 1.768 19.898 1.00 96.31 301 LEU A C 1
ATOM 2471 O O . LEU A 1 301 ? -23.120 2.504 20.675 1.00 96.31 301 LEU A O 1
ATOM 2475 N N . LYS A 1 302 ? -24.417 0.706 20.326 1.00 95.88 302 LYS A N 1
ATOM 2476 C CA . LYS A 1 302 ? -24.491 0.310 21.746 1.00 95.88 302 LYS A CA 1
ATOM 2477 C C . LYS A 1 302 ? -23.103 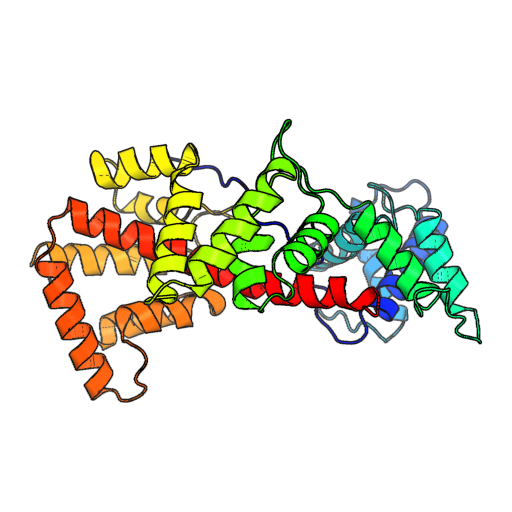0.054 22.330 1.00 95.88 302 LYS A C 1
ATOM 2479 O O . LYS A 1 302 ? -22.792 0.544 23.414 1.00 95.88 302 LYS A O 1
ATOM 2484 N N . LYS A 1 303 ? -22.248 -0.665 21.596 1.00 96.50 303 LYS A N 1
ATOM 2485 C CA . LYS A 1 303 ? -20.855 -0.892 21.997 1.00 96.50 303 LYS A CA 1
ATOM 2486 C C . LYS A 1 303 ? -20.087 0.429 22.105 1.00 96.50 303 LYS A C 1
ATOM 2488 O O . LYS A 1 303 ? -19.405 0.638 23.102 1.00 96.50 303 LYS A 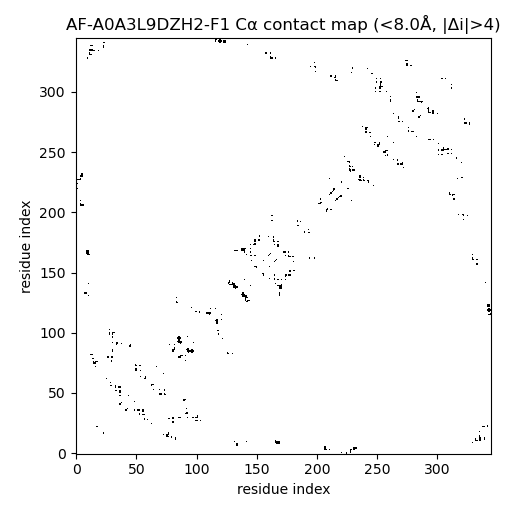O 1
ATOM 2493 N N . ILE A 1 304 ? -20.215 1.326 21.128 1.00 96.50 304 ILE A N 1
ATOM 2494 C CA . ILE A 1 304 ? -19.564 2.645 21.141 1.00 96.50 304 ILE A CA 1
ATOM 2495 C C . ILE A 1 304 ? -20.039 3.484 22.330 1.00 96.50 304 ILE A C 1
ATOM 2497 O O . ILE A 1 304 ? -19.202 4.022 23.042 1.00 96.50 304 ILE A O 1
ATOM 2501 N N . SER A 1 305 ? -21.341 3.558 22.609 1.00 95.69 305 SER A N 1
ATOM 2502 C CA . SER A 1 305 ? -21.883 4.299 23.758 1.00 95.69 305 SER A CA 1
ATOM 2503 C C . SER A 1 305 ? -21.444 3.733 25.112 1.00 95.69 305 SER A C 1
ATOM 2505 O O . SER A 1 305 ? -21.472 4.452 26.103 1.00 95.69 305 SER A O 1
ATOM 2507 N N . SER A 1 306 ? -21.017 2.467 25.168 1.00 96.25 306 SER A N 1
ATOM 2508 C CA . SER A 1 306 ? -20.481 1.858 26.394 1.00 96.25 306 SER A CA 1
ATOM 2509 C C . SER A 1 306 ? -18.993 2.141 26.648 1.00 96.25 306 SER A C 1
ATOM 2511 O O . SER A 1 306 ? -18.518 1.902 27.754 1.00 96.25 306 SER A O 1
ATOM 2513 N N . MET A 1 307 ? -18.249 2.632 25.648 1.00 97.75 307 MET A N 1
ATOM 2514 C CA . MET A 1 307 ? -16.818 2.923 25.782 1.00 97.75 307 MET A CA 1
ATOM 2515 C C . MET A 1 307 ? -16.582 4.211 26.572 1.00 97.75 307 MET A C 1
ATOM 2517 O O . MET A 1 307 ? -17.294 5.201 26.404 1.00 97.75 307 MET A O 1
ATOM 2521 N N . THR A 1 308 ? -15.502 4.263 27.346 1.00 97.56 308 THR A N 1
ATOM 2522 C CA . THR A 1 308 ? -14.960 5.543 27.813 1.00 97.56 308 THR A CA 1
ATOM 2523 C C . THR A 1 308 ? -14.490 6.387 26.622 1.00 97.56 308 THR A C 1
ATOM 2525 O O . THR A 1 308 ? -14.119 5.861 25.569 1.00 97.56 308 THR A O 1
ATOM 2528 N N . GLY A 1 309 ? -14.424 7.712 26.787 1.00 97.12 309 GLY A N 1
ATOM 2529 C CA . GLY A 1 309 ? -13.954 8.590 25.709 1.00 97.12 309 GLY A CA 1
ATOM 2530 C C . GLY A 1 309 ? -12.540 8.243 25.217 1.00 97.12 309 GLY A C 1
ATOM 2531 O O . GLY A 1 309 ? -12.246 8.379 24.032 1.00 97.12 309 GLY A O 1
ATOM 2532 N N . GLN A 1 310 ? -11.664 7.750 26.102 1.00 97.88 310 GLN A N 1
ATOM 2533 C CA . GLN A 1 310 ? -10.324 7.292 25.726 1.00 97.88 310 GLN A CA 1
ATOM 2534 C C . GLN A 1 310 ? -10.366 6.006 24.890 1.00 97.88 310 GLN A C 1
ATOM 2536 O O . GLN A 1 310 ? -9.720 5.946 23.843 1.00 97.88 310 GLN A O 1
ATOM 2541 N N . GLU A 1 311 ? -11.143 5.004 25.310 1.00 98.31 311 GLU A N 1
ATOM 2542 C CA . GLU A 1 311 ? -11.320 3.755 24.556 1.00 98.31 311 GLU A CA 1
ATOM 2543 C C . GLU A 1 311 ? -11.92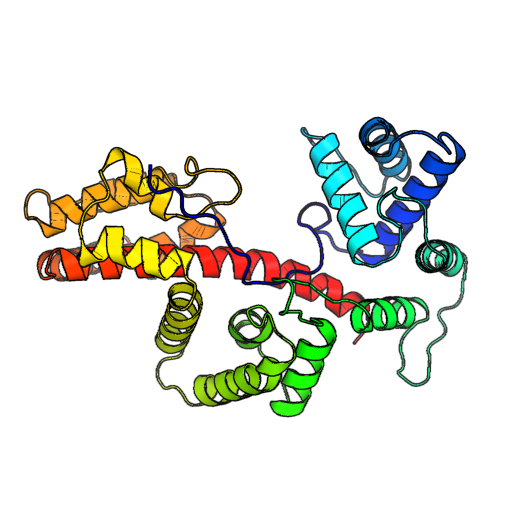5 4.013 23.175 1.00 98.31 311 GLU A C 1
ATOM 2545 O O . GLU A 1 311 ? -11.459 3.445 22.188 1.00 98.31 311 GLU A O 1
ATOM 2550 N N . PHE A 1 312 ? -12.904 4.917 23.079 1.00 98.31 312 PHE A N 1
ATOM 2551 C CA . PHE A 1 312 ? -13.490 5.320 21.804 1.00 98.31 312 PHE A CA 1
ATOM 2552 C C . PHE A 1 312 ? -12.451 5.961 20.871 1.00 98.31 312 PHE A C 1
ATOM 2554 O O . PHE A 1 312 ? -12.337 5.555 19.710 1.00 98.31 312 PHE A O 1
ATOM 2561 N N . ARG A 1 313 ? -11.651 6.920 21.365 1.00 98.25 313 ARG A N 1
ATOM 2562 C CA . ARG A 1 313 ? -10.586 7.557 20.567 1.00 98.25 313 ARG A CA 1
ATOM 2563 C C . ARG A 1 313 ? -9.569 6.535 20.071 1.00 98.25 313 ARG A C 1
ATOM 2565 O O . ARG A 1 313 ? -9.218 6.555 18.892 1.00 98.25 313 ARG A O 1
ATOM 2572 N N . GLN A 1 314 ? -9.139 5.619 20.937 1.00 98.38 314 GLN A N 1
ATOM 2573 C CA . GLN A 1 314 ? -8.236 4.529 20.566 1.00 98.38 314 GLN A CA 1
ATOM 2574 C C . GLN A 1 314 ? -8.857 3.624 19.498 1.00 98.38 314 GLN A C 1
ATOM 2576 O O . GLN A 1 314 ? -8.234 3.366 18.467 1.00 98.38 314 GLN A O 1
ATOM 2581 N N . TRP A 1 315 ? -10.090 3.165 19.725 1.00 98.25 315 TRP A N 1
ATOM 2582 C CA . TRP A 1 315 ? -10.808 2.290 18.805 1.00 98.25 315 TRP A CA 1
ATOM 2583 C C . TRP A 1 315 ? -10.949 2.931 17.424 1.00 98.25 315 TRP A C 1
ATOM 2585 O O . TRP A 1 315 ? -10.623 2.296 16.418 1.00 98.25 315 TRP A O 1
ATOM 2595 N N . PHE A 1 316 ? -11.385 4.191 17.362 1.00 98.00 316 PHE A N 1
ATOM 2596 C CA . PHE A 1 316 ? -11.568 4.890 16.096 1.00 98.00 316 PHE A CA 1
ATOM 2597 C C . PHE A 1 316 ? -10.235 5.082 15.372 1.00 98.00 316 PHE A C 1
ATOM 2599 O O . PHE A 1 316 ? -10.130 4.790 14.179 1.00 98.00 316 PHE A O 1
ATOM 2606 N N . LEU A 1 317 ? -9.203 5.520 16.100 1.00 97.50 317 LEU A N 1
ATOM 2607 C CA . LEU A 1 317 ? -7.885 5.771 15.535 1.00 97.50 317 LEU A CA 1
ATOM 2608 C C . LEU A 1 317 ? -7.275 4.499 14.933 1.00 97.50 317 LEU A C 1
ATOM 2610 O O . LEU A 1 317 ? -6.811 4.512 13.792 1.00 97.50 317 LEU A O 1
ATOM 2614 N N . TYR A 1 318 ? -7.306 3.388 15.669 1.00 98.31 318 TYR A N 1
ATOM 2615 C CA . TYR A 1 318 ? -6.763 2.120 15.187 1.00 98.31 318 TYR A CA 1
ATOM 2616 C C . TYR A 1 318 ? -7.516 1.624 13.952 1.00 98.31 318 TYR A C 1
ATOM 2618 O O . TYR A 1 318 ? -6.895 1.307 12.938 1.00 98.31 318 TYR A O 1
ATOM 2626 N N . ASN A 1 319 ? -8.850 1.636 13.975 1.00 97.81 319 ASN A N 1
ATOM 2627 C CA . ASN A 1 319 ? -9.639 1.216 12.818 1.00 97.81 319 ASN A CA 1
ATOM 2628 C C . ASN A 1 319 ? -9.397 2.097 11.588 1.00 97.81 319 ASN A C 1
ATOM 2630 O O . ASN A 1 319 ? -9.268 1.577 10.479 1.00 97.81 319 ASN A O 1
ATOM 2634 N N . TRP A 1 320 ? -9.272 3.412 11.769 1.00 96.06 320 TRP A N 1
ATOM 2635 C CA . TRP A 1 320 ? -8.973 4.326 10.673 1.00 96.06 320 TRP A CA 1
ATOM 2636 C C . TRP A 1 320 ? -7.643 3.979 10.002 1.00 96.06 320 TRP A C 1
ATOM 2638 O O . TRP A 1 320 ? -7.594 3.785 8.781 1.00 96.06 320 TRP A O 1
ATOM 2648 N N . HIS A 1 321 ? -6.573 3.844 10.783 1.00 95.62 321 HIS A N 1
ATOM 2649 C CA . HIS A 1 321 ? -5.258 3.548 10.227 1.00 95.62 321 HIS A CA 1
ATOM 2650 C C . HIS A 1 321 ? -5.146 2.129 9.676 1.00 95.62 321 HIS A C 1
ATOM 2652 O O . HIS A 1 321 ? -4.526 1.950 8.629 1.00 95.62 321 HIS A O 1
ATOM 2658 N N . PHE A 1 322 ? -5.802 1.142 10.287 1.00 96.88 322 PHE A N 1
ATOM 2659 C CA . PHE A 1 322 ? -5.874 -0.206 9.729 1.00 96.88 322 PHE A CA 1
ATOM 2660 C C . PHE A 1 322 ? -6.558 -0.215 8.356 1.00 96.88 322 PHE A C 1
ATOM 2662 O O . PHE A 1 322 ? -5.989 -0.717 7.388 1.00 96.88 322 PHE A O 1
ATOM 2669 N N . ILE A 1 323 ? -7.741 0.402 8.233 1.00 95.75 323 ILE A N 1
ATOM 2670 C CA . ILE A 1 323 ? -8.484 0.481 6.965 1.00 95.75 323 ILE A CA 1
ATOM 2671 C C . ILE A 1 323 ? -7.666 1.199 5.893 1.00 95.75 323 ILE A C 1
ATOM 2673 O O . ILE A 1 323 ? -7.618 0.769 4.738 1.00 95.75 323 ILE A O 1
ATOM 2677 N N . LYS A 1 324 ? -7.018 2.303 6.268 1.00 92.38 324 LYS A N 1
ATOM 2678 C CA . LYS A 1 324 ? -6.166 3.052 5.352 1.00 92.38 324 LYS A CA 1
ATOM 2679 C C . LYS A 1 324 ? -4.996 2.200 4.862 1.00 92.38 324 LYS A C 1
ATOM 2681 O O . LYS A 1 324 ? -4.748 2.171 3.661 1.00 92.38 324 LYS A O 1
ATOM 2686 N N . THR A 1 325 ? -4.306 1.513 5.765 1.00 94.31 325 THR A N 1
ATOM 2687 C CA . THR A 1 325 ? -3.182 0.636 5.424 1.00 94.31 325 THR A CA 1
ATOM 2688 C C . THR A 1 325 ? -3.627 -0.516 4.539 1.00 94.31 325 THR A C 1
ATOM 2690 O O . THR A 1 325 ? -3.007 -0.740 3.506 1.00 94.31 325 THR A O 1
ATOM 2693 N N . LYS A 1 326 ? -4.742 -1.175 4.867 1.00 94.12 326 LYS A N 1
ATOM 2694 C CA . LYS A 1 326 ? -5.298 -2.262 4.056 1.00 94.12 326 LYS A CA 1
ATOM 2695 C C . LYS A 1 326 ? -5.621 -1.813 2.629 1.00 94.12 326 LYS A C 1
ATOM 2697 O O . LYS A 1 326 ? -5.204 -2.462 1.682 1.00 94.12 326 LYS A O 1
ATOM 2702 N N . SER A 1 327 ? -6.265 -0.655 2.469 1.00 91.81 327 SER A N 1
ATOM 2703 C CA . SER A 1 327 ? -6.531 -0.086 1.141 1.00 91.81 327 SER A CA 1
ATOM 2704 C C . SER A 1 327 ? -5.246 0.187 0.349 1.00 91.81 327 SER A C 1
ATOM 2706 O O . SER A 1 327 ? -5.220 -0.067 -0.849 1.00 91.81 327 SER A O 1
ATOM 2708 N N . THR A 1 328 ? -4.192 0.702 0.991 1.00 91.19 328 THR A N 1
ATOM 2709 C CA . THR A 1 328 ? -2.894 0.930 0.329 1.00 91.19 328 THR A CA 1
ATOM 2710 C C . THR A 1 328 ? -2.226 -0.387 -0.064 1.00 91.19 328 THR A C 1
ATOM 2712 O O . THR A 1 328 ? -1.666 -0.501 -1.151 1.00 91.19 328 THR A O 1
ATOM 2715 N N . LEU A 1 329 ? -2.288 -1.386 0.815 1.00 93.88 329 LEU A N 1
ATOM 2716 C CA . LEU A 1 329 ? -1.734 -2.709 0.571 1.00 93.88 329 LEU A CA 1
ATOM 2717 C C . LEU A 1 329 ? -2.436 -3.418 -0.593 1.00 93.88 329 LEU A C 1
ATOM 2719 O O . LEU A 1 329 ? -1.757 -4.064 -1.384 1.00 93.88 329 LEU A O 1
ATOM 2723 N N . ASP A 1 330 ? -3.759 -3.295 -0.735 1.00 90.94 330 ASP A N 1
ATOM 2724 C CA . ASP A 1 330 ? -4.500 -3.851 -1.882 1.00 90.94 330 ASP A CA 1
ATOM 2725 C C . ASP A 1 330 ? -4.028 -3.224 -3.200 1.00 90.94 330 ASP A C 1
ATOM 2727 O O . ASP A 1 330 ? -3.763 -3.924 -4.178 1.00 90.94 330 ASP A O 1
ATOM 2731 N N . ASP A 1 331 ? -3.869 -1.898 -3.209 1.00 87.44 331 ASP A N 1
ATOM 2732 C CA . ASP A 1 331 ? -3.401 -1.154 -4.377 1.00 87.44 331 ASP A CA 1
ATOM 2733 C C . ASP A 1 331 ? -1.982 -1.551 -4.805 1.00 87.44 331 ASP A C 1
ATOM 2735 O O . ASP A 1 331 ? -1.680 -1.547 -6.002 1.00 87.44 331 ASP A O 1
ATOM 2739 N N . TYR A 1 332 ? -1.110 -1.857 -3.841 1.00 91.75 332 TYR A N 1
ATOM 2740 C CA . TYR A 1 332 ? 0.290 -2.214 -4.079 1.00 91.75 332 TYR A CA 1
ATOM 2741 C C . TYR A 1 332 ? 0.491 -3.706 -4.359 1.00 91.75 332 TYR A C 1
ATOM 2743 O O . TYR A 1 332 ? 1.406 -4.055 -5.103 1.00 91.75 332 TYR A O 1
ATOM 2751 N N . LEU A 1 333 ? -0.369 -4.584 -3.832 1.00 92.44 333 LEU A N 1
ATOM 2752 C CA . LEU A 1 333 ? -0.328 -6.022 -4.104 1.00 92.44 333 LEU A CA 1
ATOM 2753 C C . LEU A 1 333 ? -0.437 -6.292 -5.609 1.00 92.44 333 LEU A C 1
ATOM 2755 O O . LEU A 1 333 ? 0.383 -7.013 -6.176 1.00 92.44 333 LEU A O 1
ATOM 2759 N N . ASP A 1 334 ? -1.412 -5.662 -6.264 1.00 87.25 334 ASP A N 1
ATOM 2760 C CA . ASP A 1 334 ? -1.610 -5.766 -7.712 1.00 87.25 334 ASP A CA 1
ATOM 2761 C C . ASP A 1 334 ? -0.379 -5.291 -8.504 1.00 87.25 334 ASP A C 1
ATOM 2763 O O . ASP A 1 334 ? 0.044 -5.953 -9.453 1.00 87.25 334 ASP A O 1
ATOM 2767 N N . LEU A 1 335 ? 0.239 -4.179 -8.093 1.00 87.88 335 LEU A N 1
ATOM 2768 C CA . LEU A 1 335 ? 1.447 -3.658 -8.741 1.00 87.88 335 LEU A CA 1
ATOM 2769 C C . LEU A 1 335 ? 2.631 -4.621 -8.583 1.00 87.88 335 LEU A C 1
ATOM 2771 O O . LEU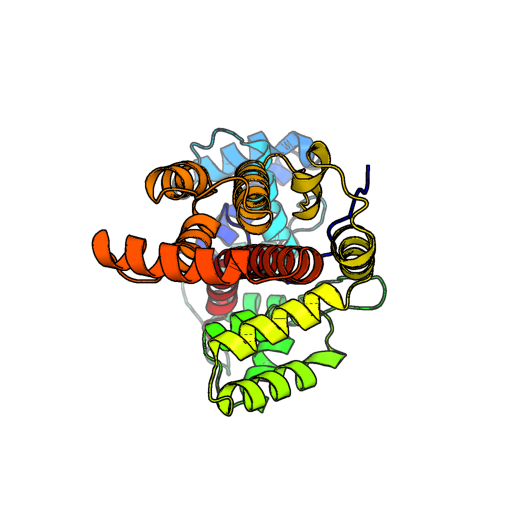 A 1 335 ? 3.279 -4.975 -9.570 1.00 87.88 335 LEU A O 1
ATOM 2775 N N . ASN A 1 336 ? 2.866 -5.096 -7.360 1.00 91.50 336 ASN A N 1
ATOM 2776 C CA . ASN A 1 336 ? 3.950 -6.018 -7.044 1.00 91.50 336 ASN A CA 1
ATOM 2777 C C . ASN A 1 336 ? 3.830 -7.325 -7.828 1.00 91.50 336 ASN A C 1
ATOM 2779 O O . ASN A 1 336 ? 4.801 -7.738 -8.456 1.00 91.50 336 ASN A O 1
ATOM 2783 N N . LYS A 1 337 ? 2.642 -7.943 -7.868 1.00 88.31 337 LYS A N 1
ATOM 2784 C CA . LYS A 1 337 ? 2.410 -9.181 -8.630 1.00 88.31 337 LYS A CA 1
ATOM 2785 C C . LYS A 1 337 ? 2.749 -9.034 -10.109 1.00 88.31 337 LYS A C 1
ATOM 2787 O O . LYS A 1 337 ? 3.388 -9.905 -10.697 1.00 88.31 337 LYS A O 1
ATOM 2792 N N . ARG A 1 338 ? 2.350 -7.918 -10.722 1.00 85.06 338 ARG A N 1
ATOM 2793 C CA . ARG A 1 338 ? 2.637 -7.648 -12.139 1.00 85.06 338 ARG A CA 1
ATOM 2794 C C . ARG A 1 338 ? 4.130 -7.520 -12.401 1.00 85.06 338 ARG A C 1
ATOM 2796 O O . ARG A 1 338 ? 4.602 -8.015 -13.413 1.00 85.06 338 ARG A 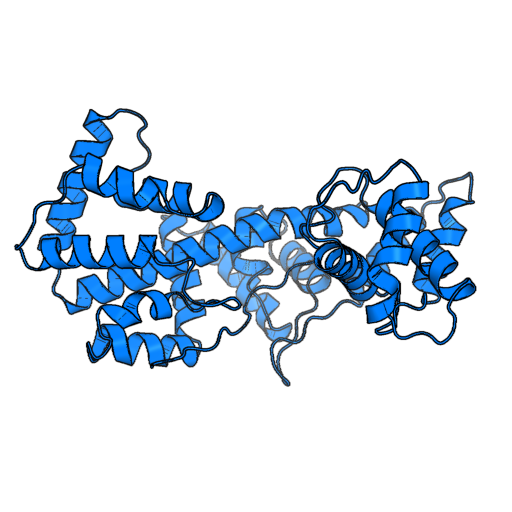O 1
ATOM 2803 N N . VAL A 1 339 ? 4.868 -6.871 -11.502 1.00 88.19 339 VAL A N 1
ATOM 2804 C CA . VAL A 1 339 ? 6.320 -6.736 -11.653 1.00 88.19 339 VAL A CA 1
ATOM 2805 C C . VAL A 1 339 ? 7.033 -8.062 -11.414 1.00 88.19 339 VAL A C 1
ATOM 2807 O O . VAL A 1 339 ? 7.906 -8.416 -12.198 1.00 88.19 339 VAL A O 1
ATOM 2810 N N . LEU A 1 340 ? 6.651 -8.803 -10.373 1.00 88.12 340 LEU A N 1
ATOM 2811 C CA . LEU A 1 340 ? 7.257 -10.095 -10.051 1.00 88.12 340 LEU A CA 1
ATOM 2812 C C . LEU A 1 340 ? 7.018 -11.123 -11.164 1.00 88.12 340 LEU A C 1
ATOM 2814 O O . LEU A 1 340 ? 7.958 -11.782 -11.579 1.00 88.12 340 LEU A O 1
ATOM 2818 N N . SER A 1 341 ? 5.815 -11.175 -11.743 1.00 84.56 341 SER A N 1
ATOM 2819 C CA . SER A 1 341 ? 5.516 -12.080 -12.867 1.00 84.56 341 SER A CA 1
ATOM 2820 C C . SER A 1 341 ? 6.329 -11.808 -14.142 1.00 84.56 341 SER A C 1
ATOM 2822 O O . SER A 1 341 ? 6.388 -12.671 -15.016 1.00 84.56 341 SER A O 1
ATOM 2824 N N . MET A 1 342 ? 7.006 -10.654 -14.263 1.00 81.00 342 MET A N 1
ATOM 2825 C CA . MET A 1 342 ? 7.914 -10.397 -15.391 1.00 81.00 342 MET A CA 1
ATOM 2826 C C . MET A 1 342 ? 9.155 -11.285 -15.386 1.00 81.00 342 MET A C 1
ATOM 2828 O O . MET A 1 342 ? 9.817 -11.387 -16.415 1.00 81.00 342 MET A O 1
ATOM 2832 N N . THR A 1 343 ? 9.499 -11.901 -14.253 1.00 76.06 343 THR A N 1
ATOM 2833 C CA . THR A 1 343 ? 10.615 -12.847 -14.215 1.00 76.06 343 THR A CA 1
ATOM 2834 C C . THR A 1 343 ? 10.270 -14.180 -14.858 1.00 76.06 343 THR A C 1
ATOM 2836 O O . THR A 1 343 ? 11.163 -15.004 -14.961 1.00 76.06 343 THR A O 1
ATOM 2839 N N . GLU A 1 344 ? 9.017 -14.406 -15.275 1.00 72.81 344 GLU A N 1
ATOM 2840 C CA . GLU A 1 344 ? 8.539 -15.708 -15.768 1.00 72.81 344 GLU A CA 1
ATOM 2841 C C . GLU A 1 344 ? 8.708 -16.843 -14.735 1.00 72.81 344 GLU A C 1
ATOM 2843 O O . GLU A 1 344 ? 8.773 -18.012 -15.115 1.00 72.81 344 GLU A O 1
ATOM 2848 N N . MET A 1 345 ? 8.781 -16.489 -13.443 1.00 54.72 345 MET A N 1
ATOM 2849 C CA . MET A 1 345 ? 8.830 -17.427 -12.312 1.00 54.72 345 MET A CA 1
ATOM 2850 C C . MET A 1 345 ? 7.494 -17.529 -11.597 1.00 54.72 345 MET A C 1
ATOM 2852 O O . MET A 1 345 ? 6.748 -16.519 -11.598 1.00 54.72 345 MET A O 1
#

Secondary structure (DSSP, 8-state):
-------------S-GGG-SS-HHHHHHHHHHHHHHHHHHSSSS-GGG-HHHHHHHHHHTSSS----S-HHHHHHHHHHHHHHTTSB-TT-PBPHHHHHHHHHHT-SS--B-TTS-BHHHHHHHHHHHH--EESSSS-EE-HHHHHHHHHHHHS---HHHIIIIITT---GGGHHHHHHHHHHHHH-S-HHHHHHHHHHHHHHTSHHHHHHHIIIIIS----GGGGGGGG--TT-GGGGHHHHHHHHHHHHHHTTS----HHHHHHHHHTS-HHHHHHHHHHHH-S--SHHHHHHHHHHHHHHHHHS-HHHHHHHHHHHHHHHHHHHHHHHHHHHHHHHHGGG--

Solvent-accessible surface area (backbone atoms only — not comparable to full-atom values): 19218 Å² total; per-residue (Å²): 132,81,80,49,70,64,74,82,59,63,69,68,46,72,48,82,85,68,76,56,91,63,54,69,63,50,53,36,48,50,41,52,22,39,49,54,46,40,72,77,44,74,82,62,63,57,90,78,40,33,65,60,39,47,52,46,40,42,70,66,73,77,48,85,79,84,67,94,50,58,67,61,47,38,46,45,52,52,52,37,39,32,70,62,52,27,20,46,97,72,50,48,68,30,77,58,23,50,46,48,53,55,58,71,73,52,94,71,88,54,60,52,98,84,68,23,35,68,63,15,47,51,47,42,57,39,39,66,68,35,70,46,74,74,49,101,86,33,38,21,34,63,49,53,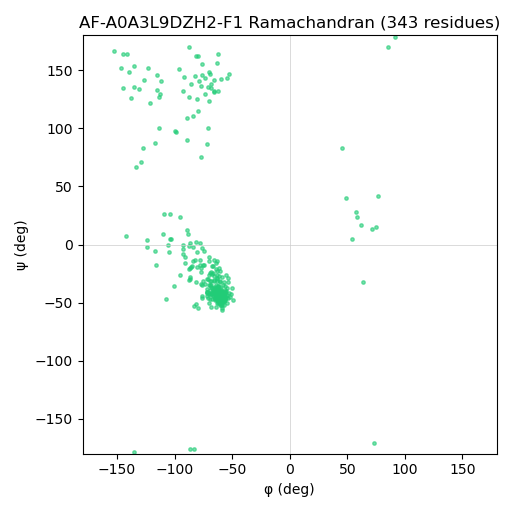46,49,52,54,35,26,69,78,56,78,54,75,52,73,66,52,42,43,66,35,54,32,44,51,49,32,61,90,46,40,66,58,35,41,50,50,48,54,55,47,71,69,44,95,51,53,71,58,50,54,50,53,49,51,48,53,57,51,54,68,37,69,55,42,42,52,49,44,43,40,47,33,74,63,59,68,66,50,83,94,49,48,27,43,72,69,46,48,91,86,53,42,79,87,26,54,40,56,36,54,50,49,54,56,51,48,37,25,35,70,70,76,46,83,84,49,70,66,61,54,47,57,44,51,67,68,37,59,76,72,46,29,60,53,53,41,38,74,57,29,43,86,59,87,50,68,70,57,20,46,53,44,28,51,54,49,49,54,54,45,42,68,38,52,75,48,55,45,43,44,52,53,51,51,52,51,53,49,43,50,49,51,35,51,38,58,63,34,44,61,34,32,52,60,56,56,49,52,29,73,106

Sequence (345 aa):
MSNYNYRSFIWSLGTTTFRQSTLPLKLEIGCRALQNVRQKYPTEKWNTLYSEFLKELNSFDIINYAGSLPDKDARAITSFLEQLGLCNSERYLTNVGEKVIELSSKKEIQKNEFLLSDYGNLYFLQLLKKSYSFTSTTSINPFIATVVTIIENEYLTDEEFQFFVMTTTDNNKIFEASQAIKDYRESDNKQKFLFDYIIKLLFSMDNYKELYKDFVVNNSVKDCEIRNLGINMNGSQYEISQEKLYLLLRDCNEGKVSPSLDNITDILSRISSGKKSFWKKLMLGESNQKNKKAIFLEELLKKISSMTGQEFRQWFLYNWHFIKTKSTLDDYLDLNKRVLSMTEM

Nearest PDB structures (foldseek):
  6qnz-assembly1_A  TM=4.784E-01  e=1.793E-03  Bacillus sp. D6
  5liq-assembly1_A  TM=5.248E-01  e=5.522E-03  Bacillus sp. (in: firmicutes)
  5liz-assembly1_A  TM=4.842E-01  e=6.287E-03  Bacillus sp. (in: firmicutes)
  5liq-assembly2_B  TM=4.729E-01  e=8.150E-03  Bacillus sp. (in: firmicutes)

InterPro domains:
  IPR018573 Restriction endonuclease, type II, AlwI [PF09491] (83-345)